Protein AF-A0A0K2RCJ5-F1 (afdb_monomer_lite)

Radius of gyration: 18.97 Å; chains: 1; bounding box: 45×41×57 Å

Secondary structure (DSSP, 8-state):
-GGGGS--HHHHHHHHHHHHHHHHHHHHHHHHHHHHHHHHHTTTHHHHHHTT--HHHHHHHHHHHHHHHHHHHHHHHHHHHHHHHHHHT--SS-HHHHHHHHHHTHHHHHHHHHHHHHHHHH-GGGHHHHHHHHHHHHHIIIIITTTTT--HHHHTTSGGGGS--EETTEE--HHHHHHHHHHHHHHHHHHHHTTTSPTT--

Structure (mmCIF, N/CA/C/O backbone):
data_AF-A0A0K2RCJ5-F1
#
_entry.id   AF-A0A0K2RCJ5-F1
#
loop_
_atom_site.group_PDB
_atom_site.id
_atom_site.type_symbol
_atom_site.label_atom_id
_atom_site.label_alt_id
_atom_site.label_comp_id
_atom_site.label_asym_id
_atom_site.label_entity_id
_atom_site.label_seq_id
_atom_site.pdbx_PDB_ins_code
_atom_site.Cartn_x
_atom_site.Cartn_y
_atom_site.Cartn_z
_atom_site.occupancy
_atom_site.B_iso_or_equiv
_atom_site.auth_seq_id
_atom_site.auth_comp_id
_atom_site.auth_asym_id
_atom_site.auth_atom_id
_atom_site.pdbx_PDB_model_num
ATOM 1 N N . MET A 1 1 ? 15.474 -17.678 -25.960 1.00 40.81 1 MET A N 1
ATOM 2 C CA . MET A 1 1 ? 14.179 -17.146 -26.448 1.00 40.81 1 MET A CA 1
ATOM 3 C C . MET A 1 1 ? 13.736 -15.851 -25.749 1.00 40.81 1 MET A C 1
ATOM 5 O O . MET A 1 1 ? 12.731 -15.301 -26.165 1.00 40.81 1 MET A O 1
ATOM 9 N N . ILE A 1 2 ? 14.483 -15.312 -24.768 1.00 43.91 2 ILE A N 1
ATOM 10 C CA . ILE A 1 2 ? 14.150 -14.041 -24.083 1.00 43.91 2 ILE A CA 1
ATOM 11 C C . ILE A 1 2 ? 14.566 -12.803 -24.912 1.00 43.91 2 ILE A C 1
ATOM 13 O O . ILE A 1 2 ? 13.900 -11.779 -24.859 1.00 43.91 2 ILE A O 1
ATOM 17 N N . GLU A 1 3 ? 15.572 -12.917 -25.789 1.00 40.09 3 GLU A N 1
ATOM 18 C CA . GLU A 1 3 ? 15.967 -11.837 -26.720 1.00 40.09 3 GLU A CA 1
ATOM 19 C C . GLU A 1 3 ? 14.929 -11.530 -27.818 1.00 40.09 3 GLU A C 1
ATOM 21 O O . GLU A 1 3 ? 15.036 -10.517 -28.502 1.00 40.09 3 GLU A O 1
ATOM 26 N N . ALA A 1 4 ? 13.898 -12.366 -27.995 1.00 43.06 4 ALA A N 1
ATOM 27 C CA . ALA A 1 4 ? 12.916 -12.201 -29.071 1.00 43.06 4 ALA A CA 1
ATOM 28 C C . ALA A 1 4 ? 11.870 -11.092 -28.815 1.00 43.06 4 ALA A C 1
ATOM 30 O O . ALA A 1 4 ? 11.063 -10.822 -29.700 1.00 43.06 4 ALA A O 1
ATOM 31 N N . GLN A 1 5 ? 11.868 -10.450 -27.638 1.00 48.53 5 GLN A N 1
ATOM 32 C CA . GLN A 1 5 ? 10.880 -9.420 -27.269 1.00 48.53 5 GLN A CA 1
ATOM 33 C C . GLN A 1 5 ? 11.420 -7.979 -27.228 1.00 48.53 5 GLN A C 1
ATOM 35 O O . GLN A 1 5 ? 10.687 -7.065 -26.862 1.00 48.53 5 GLN A O 1
ATOM 40 N N . GLY A 1 6 ? 12.673 -7.733 -27.627 1.00 53.12 6 GLY A N 1
ATOM 41 C CA . GLY A 1 6 ? 13.232 -6.371 -27.645 1.00 53.12 6 GLY A CA 1
ATOM 42 C C . GLY A 1 6 ? 13.428 -5.744 -26.255 1.00 53.12 6 GLY A C 1
ATOM 43 O O . GLY A 1 6 ? 13.631 -4.539 -26.160 1.00 53.12 6 GLY A O 1
ATOM 44 N N . THR A 1 7 ? 13.368 -6.547 -25.188 1.00 61.41 7 THR A N 1
ATOM 45 C CA . THR A 1 7 ? 13.640 -6.137 -23.804 1.00 61.41 7 THR A CA 1
ATOM 46 C C . THR A 1 7 ? 15.082 -6.497 -23.445 1.00 61.41 7 THR A C 1
ATOM 48 O O . THR A 1 7 ? 15.493 -7.649 -23.591 1.00 61.41 7 THR A O 1
ATOM 51 N N . SER A 1 8 ? 15.865 -5.517 -22.992 1.00 72.38 8 SER A N 1
ATOM 52 C CA . SER A 1 8 ? 17.252 -5.725 -22.554 1.00 72.38 8 SER A CA 1
ATOM 53 C C . SER A 1 8 ? 17.312 -6.594 -21.286 1.00 72.38 8 SER A C 1
ATOM 55 O O . SER A 1 8 ? 16.439 -6.502 -20.421 1.00 72.38 8 SER A O 1
ATOM 57 N N . MET A 1 9 ? 18.376 -7.393 -21.115 1.00 76.19 9 MET A N 1
ATOM 58 C CA . MET A 1 9 ? 18.641 -8.110 -19.853 1.00 76.19 9 MET A CA 1
ATOM 59 C C . MET A 1 9 ? 18.727 -7.137 -18.664 1.00 76.19 9 MET A C 1
ATOM 61 O O . MET A 1 9 ? 18.276 -7.458 -17.565 1.00 76.19 9 MET A O 1
ATOM 65 N N . THR A 1 10 ? 19.241 -5.925 -18.898 1.00 74.94 10 THR A N 1
ATOM 66 C CA . THR A 1 10 ? 19.273 -4.850 -17.900 1.00 74.94 10 THR A CA 1
ATOM 67 C C . THR A 1 10 ? 17.862 -4.451 -17.472 1.00 74.94 10 THR A C 1
ATOM 69 O O . THR A 1 10 ? 17.605 -4.349 -16.278 1.00 74.94 10 THR A O 1
ATOM 72 N N . GLN A 1 11 ? 16.923 -4.292 -18.411 1.00 71.94 11 GLN A N 1
ATOM 73 C CA . GLN A 1 11 ? 15.536 -3.920 -18.098 1.00 71.94 11 GLN A CA 1
ATOM 74 C C . GLN A 1 11 ? 14.833 -4.996 -17.264 1.00 71.94 11 GLN A C 1
ATOM 76 O O . GLN A 1 11 ? 14.149 -4.671 -16.297 1.00 71.94 11 GLN A O 1
ATOM 81 N N . LEU A 1 12 ? 15.048 -6.278 -17.581 1.00 77.38 12 LEU A N 1
ATOM 82 C CA . LEU A 1 12 ? 14.502 -7.386 -16.789 1.00 77.38 12 LEU A CA 1
ATOM 83 C C . LEU A 1 12 ? 15.074 -7.411 -15.366 1.00 77.38 12 LEU A C 1
ATOM 85 O O . LEU A 1 12 ? 14.330 -7.603 -14.405 1.00 77.38 12 LEU A O 1
ATOM 89 N N . LEU A 1 13 ? 16.383 -7.183 -15.220 1.00 81.25 13 LEU A N 1
ATOM 90 C CA . LEU A 1 13 ? 17.030 -7.098 -13.911 1.00 81.25 13 LEU A CA 1
ATOM 91 C C . LEU A 1 13 ? 16.499 -5.910 -13.100 1.00 81.25 13 LEU A C 1
ATOM 93 O O . LEU A 1 13 ? 16.197 -6.064 -11.918 1.00 81.25 13 LEU A O 1
ATOM 97 N N . VAL A 1 14 ? 16.364 -4.739 -13.727 1.00 80.81 14 VAL A N 1
ATOM 98 C CA . VAL A 1 14 ? 15.805 -3.538 -13.094 1.00 80.81 14 VAL A CA 1
ATOM 99 C C . VAL A 1 14 ? 14.372 -3.806 -12.638 1.00 80.81 14 VAL A C 1
ATOM 101 O O . VAL A 1 14 ? 14.075 -3.601 -11.466 1.00 80.81 14 VAL A O 1
ATOM 104 N N . ALA A 1 15 ? 13.508 -4.346 -13.499 1.00 80.38 15 ALA A N 1
ATOM 105 C CA . ALA A 1 15 ? 12.131 -4.674 -13.134 1.00 80.38 15 ALA A CA 1
ATOM 106 C C . ALA A 1 15 ? 12.057 -5.625 -11.922 1.00 80.38 15 ALA A C 1
ATOM 108 O O . ALA A 1 15 ? 11.328 -5.349 -10.969 1.00 80.38 15 ALA A O 1
ATOM 109 N N . ALA A 1 16 ? 12.876 -6.683 -11.901 1.00 84.06 16 ALA A N 1
ATOM 110 C CA . ALA A 1 16 ? 12.931 -7.626 -10.783 1.00 84.06 16 ALA A CA 1
ATOM 111 C C . ALA A 1 16 ? 13.412 -6.973 -9.471 1.00 84.06 16 ALA A C 1
ATOM 113 O O . ALA A 1 16 ? 12.859 -7.227 -8.400 1.00 84.06 16 ALA A O 1
ATOM 114 N N . LEU A 1 17 ? 14.422 -6.098 -9.531 1.00 88.19 17 LEU A N 1
ATOM 115 C CA . LEU A 1 17 ? 14.895 -5.358 -8.355 1.00 88.19 17 LEU A CA 1
ATOM 116 C C . LEU A 1 17 ? 13.822 -4.407 -7.809 1.00 88.19 17 LEU A C 1
ATOM 118 O O . LEU A 1 17 ? 13.686 -4.261 -6.592 1.00 88.19 17 LEU A O 1
ATOM 122 N N . PHE A 1 18 ? 13.041 -3.786 -8.692 1.00 89.75 18 PHE A N 1
ATOM 123 C CA . PHE A 1 18 ? 11.934 -2.915 -8.306 1.00 89.75 18 PHE A CA 1
ATOM 124 C C . PHE A 1 18 ? 10.753 -3.680 -7.717 1.00 89.75 18 PHE A C 1
ATOM 126 O O . PHE A 1 18 ? 10.113 -3.170 -6.803 1.00 89.75 18 PHE A O 1
ATOM 133 N N . GLU A 1 19 ? 10.490 -4.904 -8.169 1.00 87.50 19 GLU A N 1
ATOM 134 C CA . GLU A 1 19 ? 9.495 -5.781 -7.546 1.00 87.50 19 GLU A CA 1
ATOM 135 C C . GLU A 1 19 ? 9.877 -6.101 -6.092 1.00 87.50 19 GLU A C 1
ATOM 137 O O . GLU A 1 19 ? 9.073 -5.923 -5.173 1.00 87.50 19 GLU A O 1
ATOM 142 N N . VAL A 1 20 ? 11.144 -6.463 -5.848 1.00 90.56 20 VAL A N 1
ATOM 143 C CA . VAL A 1 20 ? 11.662 -6.676 -4.485 1.00 90.56 20 VAL A CA 1
ATOM 144 C C . VAL A 1 20 ? 11.564 -5.395 -3.651 1.00 90.56 20 VAL A C 1
ATOM 146 O O . VAL A 1 20 ? 11.130 -5.440 -2.498 1.00 90.56 20 VAL A O 1
ATOM 149 N N . ALA A 1 21 ? 11.919 -4.241 -4.220 1.00 92.88 21 ALA A N 1
ATOM 150 C CA . ALA A 1 21 ? 11.778 -2.956 -3.540 1.00 92.88 21 ALA A CA 1
ATOM 151 C C . ALA A 1 21 ? 10.314 -2.617 -3.215 1.00 92.88 21 ALA A C 1
ATOM 153 O O . ALA A 1 21 ? 10.036 -2.132 -2.119 1.00 92.88 21 ALA A O 1
ATOM 154 N N . GLY A 1 22 ? 9.374 -2.938 -4.109 1.00 91.81 22 GLY A N 1
ATOM 155 C CA . GLY A 1 22 ? 7.936 -2.786 -3.890 1.00 91.81 22 GLY A CA 1
ATOM 156 C C . GLY A 1 22 ? 7.437 -3.618 -2.709 1.00 91.81 22 GLY A C 1
ATOM 157 O O . GLY A 1 22 ? 6.666 -3.129 -1.882 1.00 91.81 22 GLY A O 1
ATOM 158 N N . ILE A 1 23 ? 7.944 -4.845 -2.554 1.00 92.62 23 ILE A N 1
ATOM 159 C CA . ILE A 1 23 ? 7.652 -5.692 -1.388 1.00 92.62 23 ILE A CA 1
ATOM 160 C C . ILE A 1 23 ? 8.221 -5.076 -0.108 1.00 92.62 23 ILE A C 1
ATOM 162 O O . ILE A 1 23 ? 7.532 -5.031 0.910 1.00 92.62 23 ILE A O 1
ATOM 166 N N . LEU A 1 24 ? 9.451 -4.562 -0.138 1.00 94.81 24 LEU A N 1
ATOM 167 C CA . LEU A 1 24 ? 10.037 -3.882 1.021 1.00 94.81 24 LEU A CA 1
ATOM 168 C C . LEU A 1 24 ? 9.252 -2.616 1.392 1.00 94.81 24 LEU A C 1
ATOM 170 O O . LEU A 1 24 ? 9.002 -2.375 2.574 1.00 94.81 24 LEU A O 1
ATOM 174 N N . ALA A 1 25 ? 8.788 -1.851 0.403 1.00 95.62 25 ALA A N 1
ATOM 175 C CA . ALA A 1 25 ? 7.910 -0.708 0.616 1.00 95.62 25 ALA A CA 1
ATOM 176 C C . ALA A 1 25 ? 6.585 -1.143 1.268 1.00 95.62 25 ALA A C 1
ATOM 178 O O . ALA A 1 25 ? 6.164 -0.553 2.265 1.00 95.62 25 ALA A O 1
ATOM 179 N N . ALA A 1 26 ? 5.970 -2.224 0.778 1.00 94.56 26 ALA A N 1
ATOM 180 C CA . ALA A 1 26 ? 4.774 -2.823 1.372 1.00 94.56 26 ALA A CA 1
ATOM 181 C C . ALA A 1 26 ? 5.001 -3.235 2.838 1.00 94.56 26 ALA A C 1
ATOM 183 O O . ALA A 1 26 ? 4.158 -2.960 3.694 1.00 94.56 26 ALA A O 1
ATOM 184 N N . VAL A 1 27 ? 6.159 -3.830 3.153 1.00 96.06 27 VAL A N 1
ATOM 185 C CA . VAL A 1 27 ? 6.557 -4.154 4.533 1.00 96.06 27 VAL A CA 1
ATOM 186 C C . VAL A 1 27 ? 6.647 -2.884 5.376 1.00 96.06 27 VAL A C 1
ATOM 188 O O . VAL A 1 27 ? 6.104 -2.865 6.475 1.00 96.06 27 VAL A O 1
ATOM 191 N N . CYS A 1 28 ? 7.278 -1.812 4.891 1.00 95.31 28 CYS A N 1
ATOM 192 C CA . CYS A 1 28 ? 7.355 -0.543 5.622 1.00 95.31 28 CYS A CA 1
ATOM 193 C C . CYS A 1 28 ? 5.967 0.045 5.924 1.00 95.31 28 CYS A C 1
ATOM 195 O O . CYS A 1 28 ? 5.731 0.509 7.043 1.00 95.31 28 CYS A O 1
ATOM 197 N N . GLY A 1 29 ? 5.039 -0.022 4.964 1.00 94.75 29 GLY A N 1
ATOM 198 C CA . GLY A 1 29 ? 3.643 0.363 5.167 1.00 94.75 29 GLY A CA 1
ATOM 199 C C . GLY A 1 29 ? 2.951 -0.498 6.230 1.00 94.75 29 GLY A C 1
ATOM 200 O O . GLY A 1 29 ? 2.388 0.028 7.192 1.00 94.75 29 GLY A O 1
ATOM 201 N N . LEU A 1 30 ? 3.067 -1.824 6.121 1.00 96.31 30 LEU A N 1
ATOM 202 C CA . LEU A 1 30 ? 2.541 -2.777 7.102 1.00 96.31 30 LEU A CA 1
ATOM 203 C C . LEU A 1 30 ? 3.098 -2.505 8.510 1.00 96.31 30 LEU A C 1
ATOM 205 O O . LEU A 1 30 ? 2.336 -2.452 9.476 1.00 96.31 30 LEU A O 1
ATOM 209 N N . GLN A 1 31 ? 4.409 -2.286 8.639 1.00 96.38 31 GLN A N 1
ATOM 210 C CA . GLN A 1 31 ? 5.077 -2.030 9.919 1.00 96.38 31 GLN A CA 1
ATOM 211 C C . GLN A 1 31 ? 4.542 -0.779 10.619 1.00 96.38 31 GLN A C 1
ATOM 213 O O . GLN A 1 31 ? 4.402 -0.792 11.842 1.00 96.38 31 GLN A O 1
ATOM 218 N N . ALA A 1 32 ? 4.171 0.270 9.878 1.00 94.94 32 ALA A N 1
ATOM 219 C CA . ALA A 1 32 ? 3.547 1.453 10.470 1.00 94.94 32 ALA A CA 1
ATOM 220 C C . ALA A 1 32 ? 2.226 1.106 11.184 1.00 94.94 32 ALA A C 1
ATOM 222 O O . ALA A 1 32 ? 1.967 1.583 12.290 1.00 94.94 32 ALA A O 1
ATOM 223 N N . VAL A 1 33 ? 1.420 0.210 10.607 1.00 94.62 33 VAL A N 1
ATOM 224 C CA . VAL A 1 33 ? 0.164 -0.256 11.220 1.00 94.62 33 VAL A CA 1
ATOM 225 C C . VAL A 1 33 ? 0.413 -1.241 12.362 1.00 94.62 33 VAL A C 1
ATOM 227 O O . VAL A 1 33 ? -0.280 -1.214 13.379 1.00 94.62 33 VAL A O 1
ATOM 230 N N . LEU A 1 34 ? 1.420 -2.106 12.249 1.00 93.69 34 LEU A N 1
ATOM 231 C CA . LEU A 1 34 ? 1.783 -2.986 13.361 1.00 93.69 34 LEU A CA 1
ATOM 232 C C . LEU A 1 34 ? 2.276 -2.178 14.563 1.00 93.69 34 LEU A C 1
ATOM 234 O O . LEU A 1 34 ? 1.929 -2.503 15.698 1.00 93.69 34 LEU A O 1
ATOM 238 N N . ARG A 1 35 ? 3.013 -1.089 14.318 1.00 92.06 35 ARG A N 1
ATOM 239 C CA . ARG A 1 35 ? 3.441 -0.166 15.367 1.00 92.06 35 ARG A CA 1
ATOM 240 C C . ARG A 1 35 ? 2.253 0.516 16.036 1.00 92.06 35 ARG A C 1
ATOM 242 O O . ARG A 1 35 ? 2.209 0.551 17.260 1.00 92.06 35 ARG A O 1
ATOM 249 N N . LEU A 1 36 ? 1.265 0.966 15.260 1.00 89.56 36 LEU A N 1
ATOM 250 C CA . LEU A 1 36 ? -0.005 1.481 15.787 1.00 89.56 36 LEU A CA 1
ATOM 251 C C . LEU A 1 36 ? -0.655 0.480 16.761 1.00 89.56 36 LEU A C 1
ATOM 253 O O . LEU A 1 36 ? -1.060 0.850 17.861 1.00 89.56 36 LEU A O 1
ATOM 257 N N . ARG A 1 37 ? -0.699 -0.807 16.393 1.00 88.38 37 ARG A N 1
ATOM 258 C CA . ARG A 1 37 ? -1.239 -1.868 17.257 1.00 88.38 37 ARG A CA 1
ATOM 259 C C . ARG A 1 37 ? -0.404 -2.105 18.515 1.00 88.38 37 ARG A C 1
ATOM 261 O O . ARG A 1 37 ? -0.972 -2.385 19.566 1.00 88.38 37 ARG A O 1
ATOM 268 N N . GLN A 1 38 ? 0.918 -2.016 18.423 1.00 88.25 38 GLN A N 1
ATOM 269 C CA . GLN A 1 38 ? 1.801 -2.162 19.582 1.00 88.25 38 GLN A CA 1
ATOM 270 C C . GLN A 1 38 ? 1.599 -1.033 20.596 1.00 88.25 38 GLN A C 1
ATOM 272 O O . GLN A 1 38 ? 1.534 -1.313 21.787 1.00 88.25 38 GLN A O 1
ATOM 277 N N . GLU A 1 39 ? 1.434 0.209 20.134 1.00 86.12 39 GLU A N 1
ATOM 278 C CA . GLU A 1 39 ? 1.137 1.355 21.006 1.00 86.12 39 GLU A CA 1
ATOM 279 C C . GLU A 1 39 ? -0.238 1.225 21.689 1.00 86.12 39 GLU A C 1
ATOM 281 O O . GLU A 1 39 ? -0.397 1.618 22.842 1.00 86.12 39 GLU A O 1
ATOM 286 N N . GLU A 1 40 ? -1.230 0.627 21.014 1.00 83.38 40 GLU A N 1
ATOM 287 C CA . GLU A 1 40 ? -2.531 0.320 21.629 1.00 83.38 40 GLU A CA 1
ATOM 288 C C . GLU A 1 40 ? -2.403 -0.737 22.738 1.00 83.38 40 GLU A C 1
ATOM 290 O O . GLU A 1 40 ? -2.977 -0.583 23.810 1.00 83.38 40 GLU A O 1
ATOM 295 N N . VAL A 1 41 ? -1.634 -1.804 22.499 1.00 83.75 41 VAL A N 1
ATOM 296 C CA . VAL A 1 41 ? -1.444 -2.901 23.466 1.00 83.75 41 VAL A CA 1
ATOM 297 C C . VAL A 1 41 ? -0.565 -2.482 24.649 1.00 83.75 41 VAL A C 1
ATOM 299 O O . VAL A 1 41 ? -0.766 -2.967 25.758 1.00 83.75 41 VAL A O 1
ATOM 302 N N . ALA A 1 42 ? 0.397 -1.584 24.434 1.00 81.38 42 ALA A N 1
ATOM 303 C CA . ALA A 1 42 ? 1.291 -1.086 25.477 1.00 81.38 42 ALA A CA 1
ATOM 304 C C . ALA A 1 42 ? 0.624 -0.081 26.438 1.00 81.38 42 ALA A C 1
ATOM 306 O O . ALA A 1 42 ? 1.248 0.322 27.417 1.00 81.38 42 ALA A O 1
ATOM 307 N N . GLY A 1 43 ? -0.615 0.345 26.168 1.00 69.19 43 GLY A N 1
ATOM 308 C CA . GLY A 1 43 ? -1.319 1.350 26.970 1.00 69.19 43 GLY A CA 1
ATOM 309 C C . GLY A 1 43 ? -0.824 2.788 26.757 1.00 69.19 43 GLY A C 1
ATOM 310 O O . GLY A 1 43 ? -1.413 3.721 27.295 1.00 69.19 43 GLY A O 1
ATOM 311 N N . THR A 1 44 ? 0.197 3.019 25.921 1.00 64.94 44 THR A N 1
ATOM 312 C CA . THR A 1 44 ? 0.694 4.366 25.570 1.00 64.94 44 THR A CA 1
ATOM 313 C C . THR A 1 44 ? -0.318 5.201 24.783 1.00 64.94 44 THR A C 1
ATOM 315 O O . THR A 1 44 ? -0.161 6.418 24.667 1.00 64.94 44 THR A O 1
ATOM 318 N N . ALA A 1 45 ? -1.375 4.578 24.260 1.00 59.84 45 ALA A N 1
ATOM 319 C CA . ALA A 1 45 ? -2.483 5.276 23.619 1.00 59.84 45 ALA A CA 1
ATOM 320 C C . ALA A 1 45 ? -3.379 6.046 24.613 1.00 59.84 45 ALA A C 1
ATOM 322 O O . ALA A 1 45 ? -3.981 7.047 24.224 1.00 59.84 45 ALA A O 1
ATOM 323 N N . GLU A 1 46 ? -3.462 5.628 25.883 1.00 61.03 46 GLU A N 1
ATOM 324 C CA . GLU A 1 46 ? -4.347 6.256 26.878 1.00 61.03 46 GLU A CA 1
ATOM 325 C C . GLU A 1 46 ? -3.935 7.699 27.234 1.00 61.03 46 GLU A C 1
ATOM 327 O O . GLU A 1 46 ? -4.801 8.576 27.180 1.00 61.03 46 GLU A O 1
ATOM 332 N N . PRO A 1 47 ? -2.645 8.019 27.477 1.00 57.69 47 PRO A N 1
ATOM 333 C CA . PRO A 1 47 ? -2.206 9.400 27.676 1.00 57.69 47 PRO A CA 1
ATOM 334 C C . PRO A 1 47 ? -2.433 10.288 26.442 1.00 57.69 47 PRO A C 1
ATOM 336 O O . PRO A 1 47 ? -2.914 11.411 26.566 1.00 57.69 47 PRO A O 1
ATOM 339 N N . VAL A 1 48 ? -2.149 9.779 25.238 1.00 57.12 48 VAL A N 1
ATOM 340 C CA . VAL A 1 48 ? -2.168 10.571 23.990 1.00 57.12 48 VAL A CA 1
ATOM 341 C C . VAL A 1 48 ? -3.587 10.885 23.506 1.00 57.12 48 VAL A C 1
ATOM 343 O O . VAL A 1 48 ? -3.800 11.926 22.891 1.00 57.12 48 VAL A O 1
ATOM 346 N N . VAL A 1 49 ? -4.558 10.006 23.778 1.00 56.41 49 VAL A N 1
ATOM 347 C CA . VAL A 1 49 ? -5.984 10.242 23.480 1.00 56.41 49 VAL A CA 1
ATOM 348 C C . VAL A 1 49 ? -6.676 11.021 24.609 1.00 56.41 49 VAL A C 1
ATOM 350 O O . VAL A 1 49 ? -7.727 11.622 24.378 1.00 56.41 49 VAL A O 1
ATOM 353 N N . SER A 1 50 ? -6.097 11.029 25.819 1.00 55.44 50 SER A N 1
ATOM 354 C CA . SER A 1 50 ? -6.528 11.909 26.915 1.00 55.44 50 SER A CA 1
ATOM 355 C C . SER A 1 50 ? -6.105 13.367 26.698 1.00 55.44 50 SER A C 1
ATOM 357 O O . SER A 1 50 ? -6.839 14.286 27.063 1.00 55.44 50 SER A O 1
ATOM 359 N N . GLU A 1 51 ? -4.974 13.592 26.022 1.00 52.84 51 GLU A N 1
ATOM 360 C CA . GLU A 1 51 ? -4.663 14.870 25.391 1.00 52.84 51 GLU A CA 1
ATOM 361 C C . GLU A 1 51 ? -5.437 15.019 24.070 1.00 52.84 51 GLU A C 1
ATOM 363 O O . GLU A 1 51 ? -5.793 14.052 23.411 1.00 52.84 51 GLU A O 1
ATOM 368 N N . SER A 1 52 ? -5.727 16.261 23.682 1.00 55.66 52 SER A N 1
ATOM 369 C CA . SER A 1 52 ? -6.629 16.711 22.597 1.00 55.66 52 SER A CA 1
ATOM 370 C C . SER A 1 52 ? -6.479 16.113 21.173 1.00 55.66 52 SER A C 1
ATOM 372 O O . SER A 1 52 ? -7.122 16.587 20.229 1.00 55.66 52 SER A O 1
ATOM 374 N N . VAL A 1 53 ? -5.656 15.086 20.957 1.00 62.72 53 VAL A N 1
ATOM 375 C CA . VAL A 1 53 ? -5.454 14.441 19.659 1.00 62.72 53 VAL A CA 1
ATOM 376 C C . VAL A 1 53 ? -6.574 13.428 19.404 1.00 62.72 53 VAL A C 1
ATOM 378 O O . VAL A 1 53 ? -6.557 12.293 19.871 1.00 62.72 53 VAL A O 1
ATOM 381 N N . GLY A 1 54 ? -7.579 13.825 18.620 1.00 73.56 54 GLY A N 1
ATOM 382 C CA . GLY A 1 54 ? -8.680 12.930 18.256 1.00 73.56 54 GLY A CA 1
ATOM 383 C C . GLY A 1 54 ? -8.201 11.622 17.600 1.00 73.56 54 GLY A C 1
ATOM 384 O O . GLY A 1 54 ? -7.263 11.620 16.802 1.00 73.56 54 GLY A O 1
ATOM 385 N N . ARG A 1 55 ? -8.903 10.511 17.871 1.00 77.88 55 ARG A N 1
ATOM 386 C CA . ARG A 1 55 ? -8.591 9.135 17.403 1.00 77.88 55 ARG A CA 1
ATOM 387 C C . ARG A 1 55 ? -8.272 9.033 15.906 1.00 77.88 55 ARG A C 1
ATOM 389 O O . ARG A 1 55 ? -7.418 8.256 15.490 1.00 77.88 55 ARG A O 1
ATOM 396 N N . MET A 1 56 ? -8.936 9.854 15.091 1.00 82.50 56 MET A N 1
ATOM 397 C CA . MET A 1 56 ? -8.721 9.893 13.644 1.00 82.50 56 MET A CA 1
ATOM 398 C C . MET A 1 56 ? -7.374 10.509 13.253 1.00 82.50 56 MET A C 1
ATOM 400 O O . MET A 1 56 ? -6.756 10.061 12.294 1.00 82.50 56 MET A O 1
ATOM 404 N N . ARG A 1 57 ? -6.899 11.512 14.002 1.00 85.38 57 ARG A N 1
ATOM 405 C CA . ARG A 1 57 ? -5.577 12.112 13.792 1.00 85.38 57 ARG A CA 1
ATOM 406 C C . ARG A 1 57 ? -4.472 11.163 14.244 1.00 85.38 57 ARG A C 1
ATOM 408 O O . ARG A 1 57 ? -3.449 11.099 13.582 1.00 85.38 57 ARG A O 1
ATOM 415 N N . TRP A 1 58 ? -4.704 10.379 15.296 1.00 86.88 58 TRP A N 1
ATOM 416 C CA . TRP A 1 58 ? -3.770 9.340 15.729 1.00 86.88 58 TRP A CA 1
ATOM 417 C C . TRP A 1 58 ? -3.583 8.247 14.664 1.00 86.88 58 TRP A C 1
ATOM 419 O O . TRP A 1 58 ? -2.472 8.078 14.165 1.00 86.88 58 TRP A O 1
ATOM 429 N N . LEU A 1 59 ? -4.663 7.586 14.220 1.00 89.50 59 LEU A N 1
ATOM 430 C CA . LEU A 1 59 ? -4.581 6.582 13.144 1.00 89.50 59 LEU A CA 1
ATOM 431 C C . LEU A 1 59 ? -4.056 7.193 11.834 1.00 89.50 59 LEU A C 1
ATOM 433 O O . LEU A 1 59 ? -3.214 6.599 11.162 1.00 89.50 59 LEU A O 1
ATOM 437 N N . GLY A 1 60 ? -4.505 8.406 11.500 1.00 90.06 60 GLY A N 1
ATOM 438 C CA . GLY A 1 60 ? -4.059 9.144 10.321 1.00 90.06 60 GLY A CA 1
ATOM 439 C C . GLY A 1 60 ? -2.558 9.436 10.310 1.00 90.06 60 GLY A C 1
ATOM 440 O O . GLY A 1 60 ? -1.952 9.348 9.249 1.00 90.06 60 GLY A O 1
ATOM 441 N N . SER A 1 61 ? -1.934 9.714 11.460 1.00 92.00 61 SER A N 1
ATOM 442 C CA . SER A 1 61 ? -0.481 9.921 11.548 1.00 92.00 61 SER A CA 1
ATOM 443 C C . SER A 1 61 ? 0.307 8.660 11.194 1.00 92.00 61 SER A C 1
ATOM 445 O O . SER A 1 61 ? 1.282 8.750 10.454 1.00 92.00 61 SER A O 1
ATOM 447 N N . PHE A 1 62 ? -0.118 7.483 11.667 1.00 93.00 62 PHE A N 1
ATOM 448 C CA . PHE A 1 62 ? 0.552 6.217 11.341 1.00 93.00 62 PHE A CA 1
ATOM 449 C C . PHE A 1 62 ? 0.343 5.811 9.884 1.00 93.00 62 PHE A C 1
ATOM 451 O O . PHE A 1 62 ? 1.297 5.416 9.220 1.00 93.00 62 PHE A O 1
ATOM 458 N N . VAL A 1 63 ? -0.879 5.957 9.364 1.00 94.25 63 VAL A N 1
ATOM 459 C CA . VAL A 1 63 ? -1.154 5.695 7.944 1.00 94.25 63 VAL A CA 1
ATOM 460 C C . VAL A 1 63 ? -0.391 6.680 7.056 1.00 94.25 63 VAL A C 1
ATOM 462 O O . VAL A 1 63 ? 0.217 6.269 6.074 1.00 94.25 63 VAL A O 1
ATOM 465 N N . GLY A 1 64 ? -0.354 7.963 7.419 1.00 95.25 64 GLY A N 1
ATOM 466 C CA . GLY A 1 64 ? 0.421 8.979 6.709 1.00 95.25 64 GLY A CA 1
ATOM 467 C C . GLY A 1 64 ? 1.918 8.675 6.720 1.00 95.25 64 GLY A C 1
ATOM 468 O O . GLY A 1 64 ? 2.552 8.706 5.669 1.00 95.25 64 GLY A O 1
ATOM 469 N N . LEU A 1 65 ? 2.473 8.303 7.877 1.00 95.44 65 LEU A N 1
ATOM 470 C CA . LEU A 1 65 ? 3.871 7.885 7.996 1.00 95.44 65 LEU A CA 1
ATOM 471 C C . LEU A 1 65 ? 4.167 6.634 7.155 1.00 95.44 65 LEU A C 1
ATOM 473 O O . LEU A 1 65 ? 5.205 6.576 6.503 1.00 95.44 65 LEU A O 1
ATOM 477 N N . GLY A 1 66 ? 3.251 5.662 7.134 1.00 95.69 66 GLY A N 1
ATOM 478 C CA . GLY A 1 66 ? 3.347 4.469 6.292 1.00 95.69 66 GLY A CA 1
ATOM 479 C C . GLY A 1 66 ? 3.302 4.788 4.795 1.00 95.69 66 GLY A C 1
ATOM 480 O O . GLY A 1 66 ? 4.069 4.230 4.021 1.00 95.69 66 GLY A O 1
ATOM 481 N N . ALA A 1 67 ? 2.455 5.725 4.369 1.00 96.38 67 ALA A N 1
ATOM 482 C CA . ALA A 1 67 ? 2.406 6.156 2.973 1.00 96.38 67 ALA A CA 1
ATOM 483 C C . ALA A 1 67 ? 3.692 6.895 2.569 1.00 96.38 67 ALA A C 1
ATOM 485 O O . ALA A 1 67 ? 4.244 6.648 1.498 1.00 96.38 67 ALA A O 1
ATOM 486 N N . VAL A 1 68 ? 4.209 7.762 3.446 1.00 97.44 68 VAL A N 1
ATOM 487 C CA . VAL A 1 68 ? 5.488 8.452 3.232 1.00 97.44 68 VAL A CA 1
ATOM 488 C C . VAL A 1 68 ? 6.640 7.451 3.164 1.00 97.44 68 VAL A C 1
ATOM 490 O O . VAL A 1 68 ? 7.484 7.574 2.282 1.00 97.44 68 VAL A O 1
ATOM 493 N N . SER A 1 69 ? 6.678 6.443 4.040 1.00 95.75 69 SER A N 1
ATOM 494 C CA . SER A 1 69 ? 7.740 5.433 4.015 1.00 95.75 69 SER A CA 1
ATOM 495 C C . SER A 1 69 ? 7.722 4.616 2.721 1.00 95.75 69 SER A C 1
ATOM 497 O O . SER A 1 69 ? 8.780 4.424 2.130 1.00 95.75 69 SER A O 1
ATOM 499 N N . VAL A 1 70 ? 6.541 4.230 2.222 1.00 96.31 70 VAL A N 1
ATOM 500 C CA . VAL A 1 70 ? 6.374 3.570 0.914 1.00 96.31 70 VAL A CA 1
ATOM 501 C C . VAL A 1 70 ? 6.967 4.418 -0.216 1.00 96.31 70 VAL A C 1
ATOM 503 O O . VAL A 1 70 ? 7.773 3.923 -1.005 1.00 96.31 70 VAL A O 1
ATOM 506 N N . VAL A 1 71 ? 6.617 5.708 -0.273 1.00 96.44 71 VAL A N 1
ATOM 507 C CA . VAL A 1 71 ? 7.118 6.630 -1.307 1.00 96.44 71 VAL A CA 1
ATOM 508 C C . VAL A 1 71 ? 8.628 6.834 -1.193 1.00 96.44 71 VAL A C 1
ATOM 510 O O . VAL A 1 71 ? 9.317 6.845 -2.210 1.00 96.44 71 VAL A O 1
ATOM 513 N N . LEU A 1 72 ? 9.161 6.968 0.024 1.00 96.38 72 LEU A N 1
ATOM 514 C CA . LEU A 1 72 ? 10.598 7.135 0.243 1.00 96.38 72 LEU A CA 1
ATOM 515 C C . LEU A 1 72 ? 11.390 5.898 -0.177 1.00 96.38 72 LEU A C 1
ATOM 517 O O . LEU A 1 72 ? 12.418 6.050 -0.830 1.00 96.38 72 LEU A O 1
ATOM 521 N N . VAL A 1 73 ? 10.917 4.691 0.151 1.00 96.56 73 VAL A N 1
ATOM 522 C CA . VAL A 1 73 ? 11.577 3.445 -0.268 1.00 96.56 73 VAL A CA 1
ATOM 523 C C . VAL A 1 73 ? 11.651 3.383 -1.791 1.00 96.56 73 VAL A C 1
ATOM 525 O O . VAL A 1 73 ? 12.749 3.266 -2.330 1.00 96.56 73 VAL A O 1
ATOM 528 N N . MET A 1 74 ? 10.527 3.567 -2.492 1.00 95.31 74 MET A N 1
ATOM 529 C CA . MET A 1 74 ? 10.524 3.528 -3.959 1.00 95.31 74 MET A CA 1
ATOM 530 C C . MET A 1 74 ? 11.332 4.669 -4.583 1.00 95.31 74 MET A C 1
ATOM 532 O O . MET A 1 74 ? 12.040 4.456 -5.566 1.00 95.31 74 MET A O 1
ATOM 536 N N . GLY A 1 75 ? 11.280 5.866 -3.997 1.00 93.88 75 GLY A N 1
ATOM 537 C CA . GLY A 1 75 ? 12.056 7.018 -4.447 1.00 93.88 75 GLY A CA 1
ATOM 538 C C . GLY A 1 75 ? 13.563 6.802 -4.312 1.00 93.88 75 GLY A C 1
ATOM 539 O O . GLY A 1 75 ? 14.310 7.102 -5.241 1.00 93.88 75 GLY A O 1
ATOM 540 N N . PHE A 1 76 ? 14.026 6.232 -3.194 1.00 95.19 76 PHE A N 1
ATOM 541 C CA . PHE A 1 76 ? 15.440 5.902 -3.007 1.00 95.19 76 PHE A CA 1
ATOM 542 C C . PHE A 1 76 ? 15.890 4.738 -3.888 1.00 95.19 76 PHE A C 1
ATOM 544 O O . PHE A 1 76 ? 17.004 4.783 -4.409 1.00 95.19 76 PHE A O 1
ATOM 551 N N . THR A 1 77 ? 15.038 3.736 -4.117 1.00 93.69 77 THR A N 1
ATOM 552 C CA . THR A 1 77 ? 15.317 2.674 -5.093 1.00 93.69 77 THR A CA 1
ATOM 553 C C . THR A 1 77 ? 15.486 3.253 -6.497 1.00 93.69 77 THR A C 1
ATOM 555 O O . THR A 1 77 ? 16.476 2.947 -7.161 1.00 93.69 77 THR A O 1
ATOM 558 N N . ALA A 1 78 ? 14.583 4.139 -6.927 1.00 91.81 78 ALA A N 1
ATOM 559 C CA . ALA A 1 78 ? 14.670 4.803 -8.226 1.00 91.81 78 ALA A CA 1
ATOM 560 C C . ALA A 1 78 ? 15.919 5.674 -8.361 1.00 91.81 78 ALA A C 1
ATOM 562 O O . ALA A 1 78 ? 16.617 5.605 -9.372 1.00 91.81 78 ALA A O 1
ATOM 563 N N . LEU A 1 79 ? 16.245 6.437 -7.317 1.00 92.25 79 LEU A N 1
ATOM 564 C CA . LEU A 1 79 ? 17.452 7.251 -7.276 1.00 92.25 79 LEU A CA 1
ATOM 565 C C . LEU A 1 79 ? 18.718 6.387 -7.368 1.00 92.25 79 LEU A C 1
ATOM 567 O O . LEU A 1 79 ? 19.621 6.708 -8.136 1.00 92.25 79 LEU A O 1
ATOM 571 N N . GLY A 1 80 ? 18.778 5.282 -6.620 1.00 90.38 80 GLY A N 1
ATOM 572 C CA . GLY A 1 80 ? 19.906 4.350 -6.645 1.00 90.38 80 GLY A CA 1
ATOM 573 C C . GLY A 1 80 ? 20.087 3.689 -8.011 1.00 90.38 80 GLY A C 1
ATOM 574 O O . GLY A 1 80 ? 21.201 3.652 -8.535 1.00 90.38 80 GLY A O 1
ATOM 575 N N . ALA A 1 81 ? 18.990 3.237 -8.623 1.00 87.94 81 ALA A N 1
ATOM 576 C CA . ALA A 1 81 ? 19.001 2.674 -9.969 1.00 87.94 81 ALA A CA 1
ATOM 577 C C . ALA A 1 81 ? 19.457 3.705 -11.013 1.00 87.94 81 ALA A C 1
ATOM 579 O O . ALA A 1 81 ? 20.318 3.407 -11.838 1.00 87.94 81 ALA A O 1
ATOM 580 N N . TRP A 1 82 ? 18.952 4.939 -10.938 1.00 87.44 82 TRP A N 1
ATOM 581 C CA . TRP A 1 82 ? 19.356 6.022 -11.832 1.00 87.44 82 TRP A CA 1
ATOM 582 C C . TRP A 1 82 ? 20.849 6.351 -11.720 1.00 87.44 82 TRP A C 1
ATOM 584 O O . TRP A 1 82 ? 21.540 6.410 -12.737 1.00 87.44 82 TRP A O 1
ATOM 594 N N . VAL A 1 83 ? 21.369 6.507 -10.497 1.00 89.00 83 VAL A N 1
ATOM 595 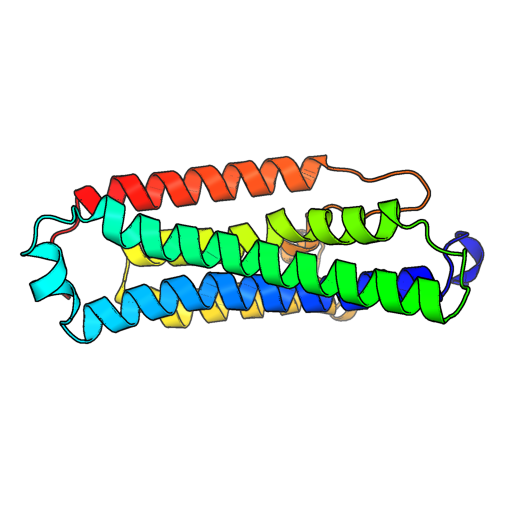C CA . VAL A 1 83 ? 22.799 6.768 -10.263 1.00 89.00 83 VAL A CA 1
ATOM 596 C C . VAL A 1 83 ? 23.654 5.621 -10.805 1.00 89.00 83 VAL A C 1
ATOM 598 O O . VAL A 1 83 ? 24.680 5.875 -11.434 1.00 89.00 83 VAL A O 1
ATOM 601 N N . SER A 1 84 ? 23.216 4.372 -10.623 1.00 85.88 84 SER A N 1
ATOM 602 C CA . SER A 1 84 ? 23.905 3.193 -11.157 1.00 85.88 84 SER A CA 1
ATOM 603 C C . SER A 1 84 ? 23.953 3.186 -12.688 1.00 85.88 84 SER A C 1
ATOM 605 O O . SER A 1 84 ? 25.014 2.941 -13.261 1.00 85.88 84 SER A O 1
ATOM 607 N N . LEU A 1 85 ? 22.837 3.487 -13.362 1.00 83.44 85 LEU A N 1
ATOM 608 C CA . LEU A 1 85 ? 22.779 3.556 -14.826 1.00 83.44 85 LEU A CA 1
ATOM 609 C C . LEU A 1 85 ? 23.701 4.652 -15.368 1.00 83.44 85 LEU A C 1
ATOM 611 O O . LEU A 1 85 ? 24.536 4.378 -16.229 1.00 83.44 85 LEU A O 1
ATOM 615 N N . VAL A 1 86 ? 23.634 5.857 -14.791 1.00 85.62 86 VAL A N 1
ATOM 616 C CA . VAL A 1 86 ? 24.504 6.981 -15.171 1.00 85.62 86 VAL A CA 1
ATOM 617 C C . VAL A 1 86 ? 25.981 6.635 -14.968 1.00 85.62 86 VAL A C 1
ATOM 619 O O . VAL A 1 86 ? 26.793 6.902 -15.851 1.00 85.62 86 VAL A O 1
ATOM 622 N N . ALA A 1 87 ? 26.338 6.009 -13.842 1.00 86.19 87 ALA A N 1
ATOM 623 C CA . ALA A 1 87 ? 27.717 5.611 -13.554 1.00 86.19 87 ALA A CA 1
ATOM 624 C C . ALA A 1 87 ? 28.242 4.530 -14.514 1.00 86.19 87 ALA A C 1
ATOM 626 O O . ALA A 1 87 ? 29.428 4.519 -14.837 1.00 86.19 87 ALA A O 1
ATOM 627 N N . SER A 1 88 ? 27.368 3.634 -14.976 1.00 84.00 88 SER A N 1
ATOM 628 C CA . SER A 1 88 ? 27.713 2.571 -15.928 1.00 84.00 88 SER A CA 1
ATOM 629 C C . SER A 1 88 ? 27.786 3.037 -17.390 1.00 84.00 88 SER A C 1
ATOM 631 O O . SER A 1 88 ? 28.307 2.309 -18.232 1.00 84.00 88 SER A O 1
ATOM 633 N N . GLY A 1 89 ? 27.282 4.239 -17.702 1.00 78.88 89 GLY A N 1
ATOM 634 C CA . GLY A 1 89 ? 27.163 4.745 -19.074 1.00 78.88 89 GLY A CA 1
ATOM 635 C C . GLY A 1 89 ? 26.112 4.013 -19.920 1.00 78.88 89 GLY A C 1
ATOM 636 O O . GLY A 1 89 ? 26.093 4.180 -21.139 1.00 78.88 89 GLY A O 1
ATOM 637 N N . ASP A 1 90 ? 25.257 3.203 -19.291 1.00 71.88 90 ASP A N 1
ATOM 638 C CA . ASP A 1 90 ? 24.222 2.424 -19.963 1.00 71.88 90 ASP A CA 1
ATOM 639 C C . ASP A 1 90 ? 23.042 3.327 -20.364 1.00 71.88 90 ASP A C 1
ATOM 641 O O . ASP A 1 90 ? 22.410 3.976 -19.528 1.00 71.88 90 ASP A O 1
ATOM 645 N N . THR A 1 91 ? 22.751 3.381 -21.665 1.00 68.38 91 THR A N 1
ATOM 646 C CA . THR A 1 91 ? 21.625 4.126 -22.253 1.00 68.38 91 THR A CA 1
ATOM 647 C C . THR A 1 91 ? 20.438 3.228 -22.596 1.00 68.38 91 THR A C 1
ATOM 649 O O . THR A 1 91 ? 19.468 3.698 -23.189 1.00 68.38 91 THR A O 1
ATOM 652 N N . SER A 1 92 ? 20.493 1.943 -22.226 1.00 65.19 92 SER A N 1
ATOM 653 C CA . SER A 1 92 ? 19.454 0.959 -22.545 1.00 65.19 92 SER A CA 1
ATOM 654 C C . SER A 1 92 ? 18.114 1.221 -21.859 1.00 65.19 92 SER A C 1
ATOM 656 O O . SER A 1 92 ? 17.099 0.728 -22.337 1.00 65.19 92 SER A O 1
ATOM 658 N N . SER A 1 93 ? 18.094 1.984 -20.762 1.00 66.75 93 SER A N 1
ATOM 659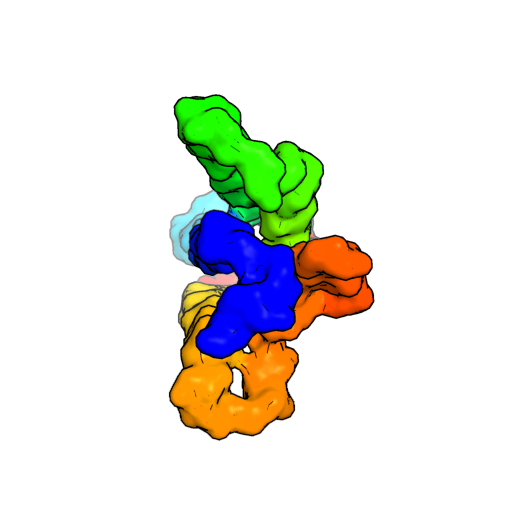 C CA . SER A 1 93 ? 16.872 2.368 -20.045 1.00 66.75 93 SER A CA 1
ATOM 660 C C . SER A 1 93 ? 16.813 3.885 -19.897 1.00 66.75 93 SER A C 1
ATOM 662 O O . SER A 1 93 ? 17.754 4.511 -19.401 1.00 66.75 93 SER A O 1
ATOM 664 N N . ALA A 1 94 ? 15.705 4.498 -20.314 1.00 72.00 94 ALA A N 1
ATOM 665 C CA . ALA A 1 94 ? 15.525 5.934 -20.140 1.00 72.00 94 ALA A CA 1
ATOM 666 C C . ALA A 1 94 ? 15.346 6.263 -18.650 1.00 72.00 94 ALA A C 1
ATOM 668 O O . ALA A 1 94 ? 14.669 5.540 -17.922 1.00 72.00 94 ALA A O 1
ATOM 669 N N . VAL A 1 95 ? 15.875 7.404 -18.193 1.00 75.44 95 VAL A N 1
ATOM 670 C CA . VAL A 1 95 ? 15.692 7.867 -16.801 1.00 75.44 95 VAL A CA 1
ATOM 671 C C . VAL A 1 95 ? 14.210 7.881 -16.408 1.00 75.44 95 VAL A C 1
ATOM 673 O O . VAL A 1 95 ? 13.863 7.488 -15.299 1.00 75.44 95 VAL A O 1
ATOM 676 N N . GLY A 1 96 ? 13.327 8.277 -17.331 1.00 78.50 96 GLY A N 1
ATOM 677 C CA . GLY A 1 96 ? 11.879 8.273 -17.109 1.00 78.50 96 GLY A CA 1
ATOM 678 C C . GLY A 1 96 ? 11.297 6.882 -16.836 1.00 78.50 96 GLY A C 1
ATOM 679 O O . GLY A 1 96 ? 10.424 6.756 -15.986 1.00 78.50 96 GLY A O 1
ATOM 680 N N . GLU A 1 97 ? 11.822 5.841 -17.482 1.00 79.75 97 GLU A N 1
ATOM 681 C CA . GLU A 1 97 ? 11.353 4.456 -17.342 1.00 79.75 97 GLU A CA 1
ATOM 682 C C . GLU A 1 97 ? 11.654 3.898 -15.943 1.00 79.75 97 GLU A C 1
ATOM 684 O O . GLU A 1 97 ? 10.825 3.218 -15.343 1.00 79.75 97 GLU A O 1
ATOM 689 N N . VAL A 1 98 ? 12.801 4.270 -15.364 1.00 84.75 98 VAL A N 1
ATOM 690 C CA . VAL A 1 98 ? 13.192 3.898 -13.992 1.00 84.75 98 VAL A CA 1
ATOM 691 C C . VAL A 1 98 ? 12.227 4.489 -12.966 1.00 84.75 98 VAL A C 1
ATOM 693 O O . VAL A 1 98 ? 11.752 3.793 -12.069 1.00 84.75 98 VAL A O 1
ATOM 696 N N . TRP A 1 99 ? 11.909 5.778 -13.102 1.00 88.00 99 TRP A N 1
ATOM 697 C CA . TRP A 1 99 ? 10.947 6.438 -12.220 1.00 88.00 99 TRP A CA 1
ATOM 698 C C . TRP A 1 99 ? 9.538 5.885 -12.403 1.00 88.00 99 TRP A C 1
ATOM 700 O O . TRP A 1 99 ? 8.831 5.694 -11.417 1.00 88.00 99 TRP A O 1
ATOM 710 N N . GLN A 1 100 ? 9.144 5.579 -13.637 1.00 86.44 100 GLN A N 1
ATOM 711 C CA . GLN A 1 100 ? 7.848 4.979 -13.925 1.00 86.44 100 GLN A CA 1
ATOM 712 C C . GLN A 1 100 ? 7.720 3.593 -13.287 1.00 86.44 100 GLN A C 1
ATOM 714 O O . GLN A 1 100 ? 6.764 3.352 -12.559 1.00 86.44 100 GLN A O 1
ATOM 719 N N . THR A 1 101 ? 8.754 2.757 -13.405 1.00 85.50 101 THR A N 1
ATOM 720 C CA . THR A 1 101 ? 8.830 1.450 -12.729 1.00 85.50 101 THR A CA 1
ATOM 721 C C . THR A 1 101 ? 8.732 1.587 -11.201 1.00 85.50 101 THR A C 1
ATOM 723 O O . THR A 1 101 ? 8.178 0.722 -10.526 1.00 85.50 101 THR A O 1
ATOM 726 N N . ALA A 1 102 ? 9.222 2.693 -10.627 1.00 88.56 102 ALA A N 1
ATOM 727 C CA . ALA A 1 102 ? 9.045 3.000 -9.204 1.00 88.56 102 ALA A CA 1
ATOM 728 C C . ALA A 1 102 ? 7.581 3.278 -8.845 1.00 88.56 102 ALA A C 1
ATOM 730 O O . ALA A 1 102 ? 7.056 2.769 -7.854 1.00 88.56 102 ALA A O 1
ATOM 731 N N . VAL A 1 103 ? 6.938 4.126 -9.647 1.00 90.81 103 VAL A N 1
ATOM 732 C CA . VAL A 1 103 ? 5.563 4.583 -9.435 1.00 90.81 103 VAL A CA 1
ATOM 733 C C . VAL A 1 103 ? 4.576 3.431 -9.621 1.00 90.81 103 VAL A C 1
ATOM 735 O O . VAL A 1 103 ? 3.612 3.325 -8.865 1.00 90.81 103 VAL A O 1
ATOM 738 N N . ASP A 1 104 ? 4.872 2.523 -10.543 1.00 89.00 104 ASP A N 1
ATOM 739 C CA . ASP A 1 104 ? 4.105 1.313 -10.827 1.00 89.00 104 ASP A CA 1
ATOM 740 C C . ASP A 1 104 ? 3.961 0.372 -9.620 1.00 89.00 104 ASP A C 1
ATOM 742 O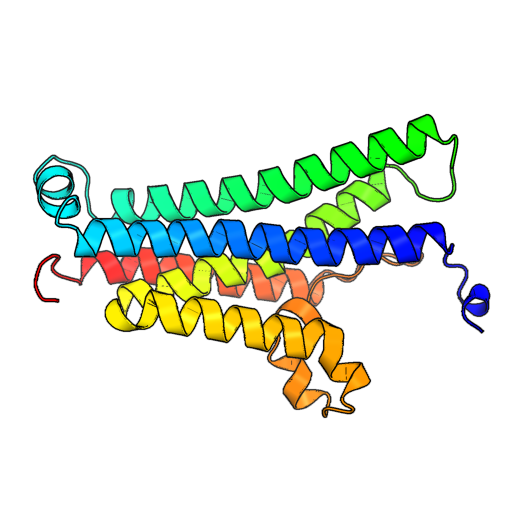 O . ASP A 1 104 ? 2.981 -0.363 -9.527 1.00 89.00 104 ASP A O 1
ATOM 746 N N . GLN A 1 105 ? 4.890 0.406 -8.660 1.00 89.25 105 GLN A N 1
ATOM 747 C CA . GLN A 1 105 ? 4.837 -0.446 -7.462 1.00 89.25 105 GLN A CA 1
ATOM 748 C C . GLN A 1 105 ? 4.066 0.187 -6.294 1.00 89.25 105 GLN A C 1
ATOM 750 O O . GLN A 1 105 ? 3.688 -0.497 -5.336 1.00 89.25 105 GLN A O 1
ATOM 755 N N . LEU A 1 106 ? 3.796 1.497 -6.352 1.00 92.69 106 LEU A N 1
ATOM 756 C CA . LEU A 1 106 ? 3.106 2.215 -5.277 1.00 92.69 106 LEU A CA 1
ATOM 757 C C . LEU A 1 106 ? 1.686 1.688 -5.007 1.00 92.69 106 LEU A C 1
ATOM 759 O O . LEU A 1 106 ? 1.353 1.519 -3.830 1.00 92.69 106 LEU A O 1
ATOM 763 N N . PRO A 1 107 ? 0.840 1.393 -6.020 1.00 92.19 107 PRO A N 1
ATOM 764 C CA . PRO A 1 107 ? -0.503 0.873 -5.777 1.00 92.19 107 PRO A CA 1
ATOM 765 C C . PRO A 1 107 ? -0.491 -0.429 -4.969 1.00 92.19 107 PRO A C 1
ATOM 767 O O . PRO A 1 107 ? -1.276 -0.572 -4.029 1.00 92.19 107 PRO A O 1
ATOM 770 N N . ALA A 1 108 ? 0.428 -1.351 -5.281 1.00 89.62 108 ALA A N 1
ATOM 771 C CA . ALA A 1 108 ? 0.581 -2.611 -4.557 1.00 89.62 108 ALA A CA 1
ATOM 772 C C . ALA A 1 108 ? 0.980 -2.376 -3.100 1.00 89.62 108 ALA A C 1
ATOM 774 O O . ALA A 1 108 ? 0.319 -2.873 -2.186 1.00 89.62 108 ALA A O 1
ATOM 775 N N . ALA A 1 109 ? 2.004 -1.558 -2.863 1.00 93.19 109 ALA A N 1
ATOM 776 C CA . ALA A 1 109 ? 2.476 -1.269 -1.515 1.00 93.19 109 ALA A CA 1
ATOM 777 C C . ALA A 1 109 ? 1.414 -0.569 -0.644 1.00 93.19 109 ALA A C 1
ATOM 779 O O . ALA A 1 109 ? 1.266 -0.892 0.537 1.00 93.19 109 ALA A O 1
ATOM 780 N N . LEU A 1 110 ? 0.620 0.339 -1.221 1.00 95.12 110 LEU A N 1
ATOM 781 C CA . LEU A 1 110 ? -0.447 1.041 -0.500 1.00 95.12 110 LEU A CA 1
ATOM 782 C C . LEU A 1 110 ? -1.615 0.126 -0.109 1.00 95.12 110 LEU A C 1
ATOM 784 O O . LEU A 1 110 ? -2.226 0.341 0.939 1.00 95.12 110 LEU A O 1
ATOM 788 N N . ILE A 1 111 ? -1.902 -0.928 -0.879 1.00 93.69 111 ILE A N 1
ATOM 789 C CA . ILE A 1 111 ? -2.870 -1.958 -0.471 1.00 93.69 111 ILE A CA 1
ATOM 790 C C . ILE A 1 111 ? -2.411 -2.649 0.819 1.00 93.69 111 ILE A C 1
ATOM 792 O O . ILE A 1 111 ? -3.210 -2.823 1.740 1.00 93.69 111 ILE A O 1
ATOM 796 N N . TYR A 1 112 ? -1.121 -2.972 0.930 1.00 93.12 112 TYR A N 1
ATOM 797 C CA . TYR A 1 112 ? -0.541 -3.587 2.130 1.00 93.12 112 TYR A CA 1
ATOM 798 C C . TYR A 1 112 ? -0.390 -2.638 3.321 1.00 93.12 112 TYR A C 1
ATOM 800 O O . TYR A 1 112 ? -0.174 -3.100 4.438 1.00 93.12 112 TYR A O 1
ATOM 808 N N . LEU A 1 113 ? -0.570 -1.335 3.118 1.00 95.56 113 LEU A N 1
ATOM 809 C CA . LEU A 1 113 ? -0.770 -0.363 4.191 1.00 95.56 113 LEU A CA 1
ATOM 810 C C . LEU A 1 113 ? -2.250 -0.292 4.612 1.00 95.56 113 LEU A C 1
ATOM 812 O O . LEU A 1 113 ? -2.570 -0.317 5.802 1.00 95.56 113 LEU A O 1
ATOM 816 N N . ALA A 1 114 ? -3.163 -0.223 3.642 1.00 94.88 114 ALA A N 1
ATOM 817 C CA . ALA A 1 114 ? -4.585 0.005 3.890 1.00 94.88 114 ALA A CA 1
ATOM 818 C C . ALA A 1 114 ? -5.317 -1.233 4.442 1.00 94.88 114 ALA A C 1
ATOM 820 O O . ALA A 1 114 ? -6.187 -1.102 5.305 1.00 94.88 114 ALA A O 1
ATOM 821 N N . LEU A 1 115 ? -4.961 -2.440 3.987 1.00 94.38 115 LEU A N 1
ATOM 822 C CA . LEU A 1 115 ? -5.572 -3.693 4.444 1.00 94.38 115 LEU A CA 1
ATOM 823 C C . LEU A 1 115 ? -5.350 -3.939 5.946 1.00 94.38 115 LEU A C 1
ATOM 825 O O . LEU A 1 115 ? -6.340 -4.109 6.662 1.00 94.38 115 LEU A O 1
ATOM 829 N N . PRO A 1 116 ? -4.110 -3.912 6.476 1.00 93.25 116 PRO A N 1
ATOM 830 C CA . PRO A 1 116 ? -3.888 -4.043 7.912 1.00 93.25 116 PRO A CA 1
ATOM 831 C C . PRO A 1 116 ? -4.560 -2.930 8.711 1.00 93.25 116 PRO A C 1
ATOM 833 O O . PRO A 1 116 ? -5.022 -3.196 9.815 1.00 93.25 116 PRO A O 1
ATOM 836 N N . ALA A 1 117 ? -4.653 -1.705 8.176 1.00 93.88 117 ALA A N 1
ATOM 837 C CA . ALA A 1 117 ? -5.352 -0.609 8.849 1.00 93.88 117 ALA A CA 1
ATOM 838 C C . ALA A 1 117 ? -6.857 -0.902 8.989 1.00 93.88 117 ALA A C 1
ATOM 840 O O . ALA A 1 117 ? -7.434 -0.687 10.056 1.00 93.88 117 ALA A O 1
ATOM 841 N N . ALA A 1 118 ? -7.483 -1.481 7.961 1.00 93.56 118 ALA A N 1
ATOM 842 C CA . ALA A 1 118 ? -8.878 -1.905 8.029 1.00 93.56 118 ALA A CA 1
ATOM 843 C C . ALA A 1 118 ? -9.067 -3.070 9.014 1.00 93.56 118 ALA A C 1
ATOM 845 O O . ALA A 1 118 ? -9.987 -3.042 9.835 1.00 93.56 118 ALA A O 1
ATOM 846 N N . VAL A 1 119 ? -8.164 -4.060 8.992 1.00 92.81 119 VAL A N 1
ATOM 847 C CA . VAL A 1 119 ? -8.164 -5.165 9.966 1.00 92.81 119 VAL A CA 1
ATOM 848 C C . VAL A 1 119 ? -7.997 -4.635 11.384 1.00 92.81 119 VAL A C 1
ATOM 850 O O . VAL A 1 119 ? -8.722 -5.069 12.273 1.00 92.81 119 VAL A O 1
ATOM 853 N N . PHE A 1 120 ? -7.110 -3.665 11.597 1.00 91.38 120 PHE A N 1
ATOM 854 C CA . PHE A 1 120 ? -6.887 -3.040 12.895 1.00 91.38 120 PHE A CA 1
ATOM 855 C C . PHE A 1 120 ? -8.173 -2.449 13.468 1.00 91.38 120 PHE A C 1
ATOM 857 O O . PHE A 1 120 ? -8.509 -2.693 14.623 1.00 91.38 120 PHE A O 1
ATOM 864 N N . VAL A 1 121 ? -8.947 -1.735 12.652 1.00 90.06 121 VAL A N 1
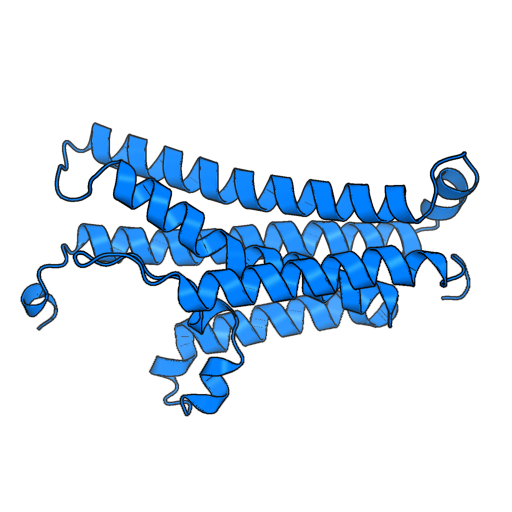ATOM 865 C CA . VAL A 1 121 ? -10.175 -1.079 13.115 1.00 90.06 121 VAL A CA 1
ATOM 866 C C . VAL A 1 121 ? -11.353 -2.050 13.266 1.00 90.06 121 VAL A C 1
ATOM 868 O O . VAL A 1 121 ? -12.279 -1.779 14.026 1.00 90.06 121 VAL A O 1
ATOM 871 N N . VAL A 1 122 ? -11.352 -3.209 12.610 1.00 89.69 122 VAL A N 1
ATOM 872 C CA . VAL A 1 122 ? -12.409 -4.222 12.796 1.00 89.69 122 VAL A CA 1
ATOM 873 C C . VAL A 1 122 ? -12.036 -5.187 13.920 1.00 89.69 122 VAL A C 1
ATOM 875 O O . VAL A 1 122 ? -12.762 -5.317 14.911 1.00 89.69 122 VAL A O 1
ATOM 878 N N . TRP A 1 123 ? -10.867 -5.813 13.803 1.00 90.06 123 TRP A N 1
ATOM 879 C CA . TRP A 1 123 ? -10.363 -6.853 14.690 1.00 90.06 123 TRP A CA 1
ATOM 880 C C . TRP A 1 123 ? -8.880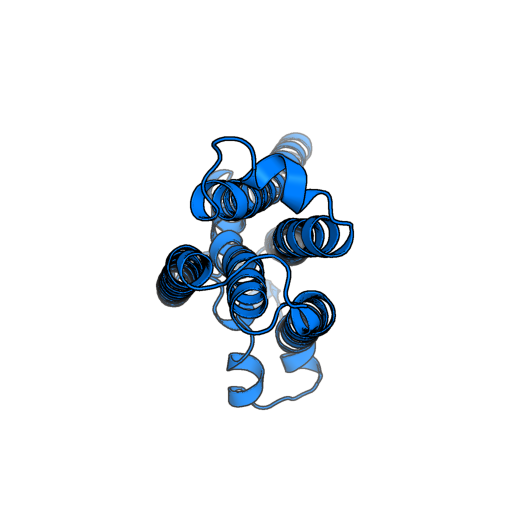 -6.630 15.058 1.00 90.06 123 TRP A C 1
ATOM 882 O O . TRP A 1 123 ? -7.989 -7.323 14.561 1.00 90.06 123 TRP A O 1
ATOM 892 N N . PRO A 1 124 ? -8.597 -5.731 16.018 1.00 85.31 124 PRO A N 1
ATOM 893 C CA . PRO A 1 124 ? -7.240 -5.321 16.368 1.00 85.31 124 PRO A CA 1
ATOM 894 C C . PRO A 1 124 ? -6.299 -6.477 16.732 1.00 85.31 124 PRO A C 1
ATOM 896 O O . PRO A 1 124 ? -5.126 -6.477 16.357 1.00 85.31 124 PRO A O 1
ATOM 899 N N . ARG A 1 125 ? -6.807 -7.505 17.430 1.00 87.19 125 ARG A N 1
ATOM 900 C CA . ARG A 1 125 ? -6.022 -8.692 17.822 1.00 87.19 125 ARG A CA 1
ATOM 901 C C . ARG A 1 125 ? -5.499 -9.481 16.617 1.00 87.19 125 ARG A C 1
ATOM 903 O O . ARG A 1 125 ? -4.438 -10.086 16.718 1.00 87.19 125 ARG A O 1
ATOM 910 N N . ALA A 1 126 ? -6.201 -9.436 15.486 1.00 90.81 126 ALA A N 1
ATOM 911 C CA . ALA A 1 126 ? -5.805 -10.120 14.262 1.00 90.81 126 ALA A CA 1
ATOM 912 C C . ALA A 1 126 ? -4.825 -9.308 13.397 1.00 90.81 126 ALA A C 1
ATOM 914 O O . ALA A 1 126 ? -4.267 -9.866 12.463 1.00 90.81 126 ALA A O 1
ATOM 915 N N . THR A 1 127 ? -4.566 -8.029 13.697 1.00 90.62 127 THR A N 1
ATOM 916 C CA . THR A 1 127 ? -3.758 -7.133 12.838 1.00 90.62 127 THR A CA 1
ATOM 917 C C . THR A 1 127 ? -2.383 -7.702 12.498 1.00 90.62 127 THR A C 1
ATOM 919 O O . THR A 1 127 ? -2.001 -7.737 11.332 1.00 90.62 127 THR A O 1
ATOM 922 N N . VAL A 1 128 ? -1.647 -8.173 13.511 1.00 92.12 128 VAL A N 1
ATOM 923 C CA . VAL A 1 128 ? -0.294 -8.722 13.338 1.00 92.12 128 VAL A CA 1
ATOM 924 C C . VAL A 1 128 ? -0.311 -10.009 12.505 1.00 92.12 128 VAL A C 1
ATOM 926 O O . VAL A 1 128 ? 0.351 -10.026 11.465 1.00 92.12 128 VAL A O 1
ATOM 929 N N . PRO A 1 129 ? -1.054 -11.071 12.886 1.00 93.75 129 PRO A N 1
ATOM 930 C CA . PRO A 1 129 ? -1.056 -12.305 12.105 1.00 93.75 129 PRO A CA 1
ATOM 931 C C . PRO A 1 129 ? -1.677 -12.118 10.716 1.00 93.75 129 PRO A C 1
ATOM 933 O O . PRO A 1 129 ? -1.130 -12.627 9.744 1.00 93.75 129 PRO A O 1
ATOM 936 N N . ALA A 1 130 ? -2.772 -11.363 10.590 1.00 91.88 130 ALA A N 1
ATOM 937 C CA . ALA A 1 130 ? -3.432 -11.147 9.306 1.00 91.88 130 ALA A CA 1
ATOM 938 C C . ALA A 1 130 ? -2.571 -10.312 8.352 1.00 91.88 130 ALA A C 1
ATOM 940 O O . ALA A 1 130 ? -2.477 -10.657 7.180 1.00 91.88 130 ALA A O 1
ATOM 941 N N . GLY A 1 131 ? -1.913 -9.254 8.836 1.00 91.94 131 GLY A N 1
ATOM 942 C CA . GLY A 1 131 ? -1.046 -8.416 8.006 1.00 91.94 131 GLY A CA 1
ATOM 943 C C . GLY A 1 131 ? 0.115 -9.205 7.398 1.00 91.94 131 GLY A C 1
ATOM 944 O O . GLY A 1 131 ? 0.329 -9.152 6.188 1.00 91.94 131 GLY A O 1
ATOM 945 N N . TRP A 1 132 ? 0.807 -10.006 8.213 1.00 95.06 132 TRP A N 1
ATOM 946 C CA . TRP A 1 132 ? 1.883 -10.877 7.731 1.00 95.06 132 TRP A CA 1
ATOM 947 C C . TRP A 1 132 ? 1.384 -12.019 6.848 1.00 95.06 132 TRP A C 1
ATOM 949 O O . TRP A 1 132 ? 2.022 -12.316 5.841 1.00 95.06 132 TRP A O 1
ATOM 959 N N . ALA A 1 133 ? 0.250 -12.641 7.183 1.00 93.25 133 ALA A N 1
ATOM 960 C CA . ALA A 1 133 ? -0.329 -13.703 6.365 1.00 93.25 133 ALA A CA 1
ATOM 961 C C . ALA A 1 133 ? -0.740 -13.186 4.979 1.00 93.25 133 ALA A C 1
ATOM 963 O O . ALA A 1 133 ? -0.382 -13.793 3.976 1.00 93.25 133 ALA A O 1
ATOM 964 N N . LEU A 1 134 ? -1.433 -12.045 4.909 1.00 90.50 134 LEU A N 1
ATOM 965 C CA . LEU A 1 134 ? -1.848 -11.423 3.648 1.00 90.50 134 LEU A CA 1
ATOM 966 C C . LEU A 1 134 ? -0.645 -11.028 2.788 1.00 90.50 134 LEU A C 1
ATOM 968 O O . LEU A 1 134 ? -0.648 -11.273 1.581 1.00 90.50 134 LEU A O 1
ATOM 972 N N . LEU A 1 135 ? 0.390 -10.442 3.400 1.00 91.12 135 LEU A N 1
ATOM 973 C CA . LEU A 1 135 ? 1.622 -10.097 2.696 1.00 91.12 135 LEU A CA 1
ATOM 974 C C . LEU A 1 135 ? 2.341 -11.348 2.186 1.00 91.12 135 LEU A C 1
ATOM 976 O O . LEU A 1 135 ? 2.646 -11.433 1.001 1.00 91.12 135 LEU A O 1
ATOM 980 N N . GLY A 1 136 ? 2.564 -12.335 3.056 1.00 90.88 136 GLY A N 1
ATOM 981 C CA . GLY A 1 136 ? 3.246 -13.577 2.699 1.00 90.88 136 GLY A CA 1
ATOM 982 C C . GLY A 1 136 ? 2.527 -14.332 1.584 1.00 90.88 136 GLY A C 1
ATOM 983 O O . GLY A 1 136 ? 3.152 -14.702 0.595 1.00 90.88 136 GLY A O 1
ATOM 984 N N . VAL A 1 137 ? 1.206 -14.496 1.696 1.00 87.69 137 VAL A N 1
ATOM 985 C CA . VAL A 1 137 ? 0.386 -15.135 0.656 1.00 87.69 137 VAL A CA 1
ATOM 986 C C . VAL A 1 137 ? 0.465 -14.352 -0.650 1.00 87.69 137 VAL A C 1
ATOM 988 O O . VAL A 1 137 ? 0.687 -14.952 -1.696 1.00 87.69 137 VAL A O 1
ATOM 991 N N . GLY A 1 138 ? 0.340 -13.025 -0.617 1.00 86.50 138 GLY A N 1
ATOM 992 C CA . GLY A 1 138 ? 0.396 -12.226 -1.838 1.00 86.50 138 GLY A CA 1
ATOM 993 C C . GLY A 1 138 ? 1.755 -12.260 -2.536 1.00 86.50 138 GLY A C 1
ATOM 994 O O . GLY A 1 138 ? 1.793 -12.371 -3.759 1.00 86.50 138 GLY A O 1
ATOM 995 N N . VAL A 1 139 ? 2.859 -12.252 -1.782 1.00 86.44 139 VAL A N 1
ATOM 996 C CA . VAL A 1 139 ? 4.217 -12.423 -2.330 1.00 86.44 139 VAL A CA 1
ATOM 997 C C . VAL A 1 139 ? 4.385 -13.813 -2.944 1.00 86.44 139 VAL A C 1
ATOM 999 O O . VAL A 1 139 ? 4.886 -13.936 -4.060 1.00 86.44 139 VAL A O 1
ATOM 1002 N N . VAL A 1 140 ? 3.927 -14.865 -2.254 1.00 86.38 140 VAL A N 1
ATOM 1003 C CA . VAL A 1 140 ? 3.990 -16.240 -2.772 1.00 86.38 140 VAL A CA 1
ATOM 1004 C C . VAL A 1 140 ? 3.189 -16.375 -4.066 1.00 86.38 140 VAL A C 1
ATOM 1006 O O . VAL A 1 140 ? 3.691 -16.918 -5.046 1.00 86.38 140 VAL A O 1
ATOM 1009 N N . LEU A 1 141 ? 1.968 -15.846 -4.101 1.00 83.19 141 LEU A N 1
ATOM 1010 C CA . LEU A 1 141 ? 1.110 -15.894 -5.284 1.00 83.19 141 LEU A CA 1
ATOM 1011 C C . LEU A 1 141 ? 1.624 -15.016 -6.433 1.00 83.19 141 LEU A C 1
ATOM 1013 O O . LEU A 1 141 ? 1.486 -15.411 -7.589 1.00 83.19 141 LEU A O 1
ATOM 1017 N N . GLY A 1 142 ? 2.220 -13.861 -6.127 1.00 78.75 142 GLY A N 1
ATOM 1018 C CA . GLY A 1 142 ? 2.764 -12.928 -7.116 1.00 78.75 142 GLY A CA 1
ATOM 1019 C C . GLY A 1 142 ? 4.017 -13.472 -7.800 1.00 78.75 142 GLY A C 1
ATOM 1020 O O . GLY A 1 142 ? 4.015 -13.665 -9.011 1.00 78.75 142 GLY A O 1
ATOM 1021 N N . ILE A 1 143 ? 5.047 -13.798 -7.012 1.00 79.62 143 ILE A N 1
ATOM 1022 C CA . ILE A 1 143 ? 6.353 -14.233 -7.531 1.00 79.62 143 ILE A CA 1
ATOM 1023 C C . ILE A 1 143 ? 6.316 -15.703 -7.956 1.00 79.62 143 ILE A C 1
ATOM 1025 O O . ILE A 1 143 ? 6.728 -16.071 -9.055 1.00 79.62 143 ILE A O 1
ATOM 1029 N N . TYR A 1 144 ? 5.831 -16.574 -7.068 1.00 76.44 144 TYR A N 1
ATOM 1030 C CA . TYR A 1 144 ? 5.938 -18.022 -7.249 1.00 76.44 144 TYR A CA 1
ATOM 1031 C C . TYR A 1 144 ? 4.677 -18.643 -7.842 1.00 76.44 144 TYR A C 1
ATOM 1033 O O . TYR A 1 144 ? 4.727 -19.791 -8.271 1.00 76.44 144 TYR A O 1
ATOM 1041 N N . GLY A 1 145 ? 3.551 -17.928 -7.912 1.00 75.81 145 GLY A N 1
ATOM 1042 C CA . GLY A 1 145 ? 2.285 -18.512 -8.361 1.00 75.81 145 GLY A CA 1
ATOM 1043 C C . GLY A 1 145 ? 2.353 -19.096 -9.772 1.00 75.81 145 GLY A C 1
ATOM 1044 O O . GLY A 1 145 ? 1.816 -20.176 -10.013 1.00 75.81 145 GLY A O 1
ATOM 1045 N N . GLY A 1 146 ? 3.073 -18.432 -10.683 1.00 74.44 146 GLY A N 1
ATOM 1046 C CA . GLY A 1 146 ? 3.344 -18.964 -12.022 1.00 74.44 146 GLY A CA 1
ATOM 1047 C C . GLY A 1 146 ? 4.256 -20.198 -12.008 1.00 74.44 146 GLY A C 1
ATOM 1048 O O . GLY A 1 146 ? 3.994 -21.160 -12.724 1.00 74.44 146 GLY A O 1
ATOM 1049 N N . MET A 1 147 ? 5.283 -20.210 -11.150 1.00 76.56 147 MET A N 1
ATOM 1050 C CA . MET A 1 147 ? 6.218 -21.338 -11.002 1.00 76.56 147 MET A CA 1
ATOM 1051 C C . MET A 1 147 ? 5.569 -22.570 -10.363 1.00 76.56 147 MET A C 1
ATOM 1053 O O . MET A 1 147 ? 5.916 -23.699 -10.692 1.00 76.56 147 MET A O 1
ATOM 1057 N N . LEU A 1 148 ? 4.616 -22.349 -9.460 1.00 78.50 148 LEU A N 1
ATOM 1058 C CA . LEU A 1 148 ? 3.859 -23.391 -8.771 1.00 78.50 148 LEU A CA 1
ATOM 1059 C C . LEU A 1 148 ? 2.726 -23.973 -9.630 1.00 78.50 148 LEU A C 1
ATOM 1061 O O . LEU A 1 148 ? 2.042 -24.891 -9.183 1.00 78.50 148 LEU A O 1
ATOM 1065 N N . GLY A 1 149 ? 2.509 -23.452 -10.844 1.00 77.56 149 GLY A N 1
ATOM 1066 C CA . GLY A 1 149 ? 1.438 -23.902 -11.734 1.00 77.56 149 GLY A CA 1
ATOM 1067 C C . GLY A 1 149 ? 0.034 -23.601 -11.202 1.00 77.56 149 GLY A C 1
ATOM 1068 O O . GLY A 1 149 ? -0.907 -24.325 -11.523 1.00 77.56 149 GLY A O 1
ATOM 1069 N N . LEU A 1 150 ? -0.115 -22.570 -10.362 1.00 77.19 150 LEU A N 1
ATOM 1070 C CA . LEU A 1 150 ? -1.416 -22.182 -9.819 1.00 77.19 150 LEU A CA 1
ATOM 1071 C C . LEU A 1 150 ? -2.295 -21.567 -10.911 1.00 77.19 150 LEU A C 1
ATOM 1073 O O . LEU A 1 150 ? -1.817 -20.805 -11.755 1.00 77.19 150 LEU A O 1
ATOM 1077 N N . ASP A 1 151 ? -3.594 -21.867 -10.852 1.00 83.31 151 ASP A N 1
ATOM 1078 C CA . ASP A 1 151 ? -4.581 -21.283 -11.760 1.00 83.31 151 ASP A CA 1
ATOM 1079 C C . ASP A 1 151 ? -4.598 -19.750 -11.631 1.00 83.31 151 ASP A C 1
ATOM 1081 O O . ASP A 1 151 ? -4.408 -19.191 -10.543 1.00 83.31 151 ASP A O 1
ATOM 1085 N N . GLN A 1 152 ? -4.855 -19.063 -12.744 1.00 75.06 152 GLN A N 1
ATOM 1086 C CA . GLN A 1 152 ? -4.818 -17.603 -12.829 1.00 75.06 152 GLN A CA 1
ATOM 1087 C C . GLN A 1 152 ? -5.783 -16.968 -11.821 1.00 75.06 152 GLN A C 1
ATOM 1089 O O . GLN A 1 152 ? -5.417 -16.020 -11.141 1.00 75.06 152 GLN A O 1
ATOM 1094 N N . LYS A 1 153 ? -6.948 -17.588 -11.599 1.00 78.75 153 LYS A N 1
ATOM 1095 C CA . LYS A 1 153 ? -7.934 -17.144 -10.600 1.00 78.75 153 LYS A CA 1
ATOM 1096 C C . LYS A 1 153 ? -7.376 -17.059 -9.179 1.00 78.75 153 LYS A C 1
ATOM 1098 O O . LYS A 1 153 ? -7.809 -16.215 -8.404 1.00 78.75 153 LYS A O 1
ATOM 1103 N N . VAL A 1 154 ? -6.454 -17.955 -8.819 1.00 75.69 154 VAL A N 1
ATOM 1104 C CA . VAL A 1 154 ? -5.821 -17.964 -7.491 1.00 75.69 154 VAL A CA 1
ATOM 1105 C C . VAL A 1 154 ? -4.747 -16.887 -7.421 1.00 75.69 154 VAL A C 1
ATOM 1107 O O . VAL A 1 154 ? -4.617 -16.208 -6.408 1.00 75.69 154 VAL A O 1
ATOM 1110 N N . ARG A 1 155 ? -3.996 -16.699 -8.506 1.00 72.31 155 ARG A N 1
ATOM 1111 C CA . ARG A 1 155 ? -2.967 -15.660 -8.606 1.00 72.31 155 ARG A CA 1
ATOM 1112 C C . ARG A 1 155 ? -3.565 -14.256 -8.593 1.00 72.31 155 ARG A C 1
ATOM 1114 O O . ARG A 1 155 ? -3.009 -13.392 -7.927 1.00 72.31 155 ARG A O 1
ATOM 1121 N N . ASP A 1 156 ? -4.726 -14.073 -9.216 1.00 77.38 156 ASP A N 1
ATOM 1122 C CA . ASP A 1 156 ? -5.461 -12.807 -9.271 1.00 77.38 156 ASP A CA 1
ATOM 1123 C C . ASP A 1 156 ? -5.950 -12.326 -7.887 1.00 77.38 156 ASP A C 1
ATOM 1125 O O . ASP A 1 156 ? -6.329 -11.169 -7.729 1.00 77.38 156 ASP A O 1
ATOM 1129 N N . LEU A 1 157 ? -5.904 -13.161 -6.839 1.00 73.38 157 LEU A N 1
ATOM 1130 C CA . LEU A 1 157 ? -6.103 -12.664 -5.471 1.00 73.38 157 LEU A CA 1
ATOM 1131 C C . LEU A 1 157 ? -4.947 -11.777 -4.988 1.00 73.38 157 LEU A C 1
ATOM 1133 O O . LEU A 1 157 ? -5.124 -11.023 -4.029 1.00 73.38 157 LEU A O 1
ATOM 1137 N N . SER A 1 158 ? -3.762 -11.884 -5.590 1.00 72.56 158 SER A N 1
ATOM 1138 C CA . SER A 1 158 ? -2.613 -11.085 -5.190 1.00 72.56 158 SER A CA 1
ATOM 1139 C C . SER A 1 158 ? -2.702 -9.671 -5.775 1.00 72.56 158 SER A C 1
ATOM 1141 O O . SER A 1 158 ? -2.819 -9.504 -6.988 1.00 72.56 158 SER A O 1
ATOM 1143 N N . PRO A 1 159 ? -2.560 -8.619 -4.952 1.00 72.62 159 PRO A N 1
ATOM 1144 C CA . PRO A 1 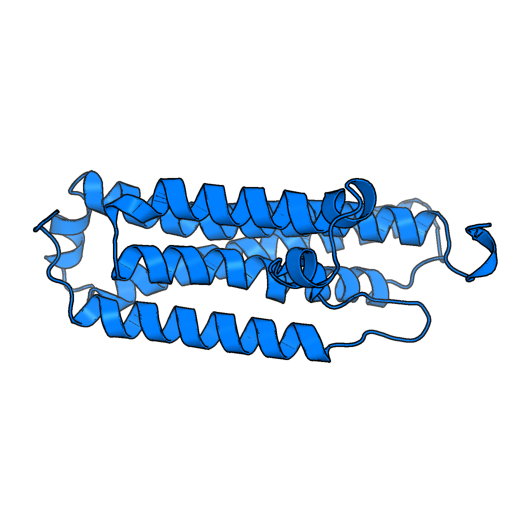159 ? -2.404 -7.255 -5.448 1.00 72.62 159 PRO A CA 1
ATOM 1145 C C . PRO A 1 159 ? -1.205 -7.112 -6.399 1.00 72.62 159 PRO A C 1
ATOM 1147 O O . PRO A 1 159 ? -1.269 -6.338 -7.348 1.00 72.62 159 PRO A O 1
ATOM 1150 N N . PHE A 1 160 ? -0.134 -7.887 -6.193 1.00 73.12 160 PHE A N 1
ATOM 1151 C CA . PHE A 1 160 ? 1.066 -7.816 -7.031 1.00 73.12 160 PHE A CA 1
ATOM 1152 C C . PHE A 1 160 ? 0.819 -8.255 -8.480 1.00 73.12 160 PHE A C 1
ATOM 1154 O O . PHE A 1 160 ? 1.501 -7.766 -9.372 1.00 73.12 160 PHE A O 1
ATOM 1161 N N . THR A 1 161 ? -0.178 -9.106 -8.757 1.00 72.06 161 THR A N 1
ATOM 1162 C CA . THR A 1 161 ? -0.492 -9.507 -10.143 1.00 72.06 161 THR A CA 1
ATOM 1163 C C . THR A 1 161 ? -1.244 -8.438 -10.929 1.00 72.06 161 THR A C 1
ATOM 1165 O O . THR A 1 161 ? -1.332 -8.538 -12.147 1.00 72.06 161 THR A O 1
ATOM 1168 N N . HIS A 1 162 ? -1.786 -7.431 -10.242 1.00 75.56 162 HIS A N 1
ATOM 1169 C CA . HIS A 1 162 ? -2.514 -6.308 -10.833 1.00 75.56 162 HIS A CA 1
ATOM 1170 C C . HIS A 1 162 ? -1.679 -5.025 -10.885 1.00 75.56 162 HIS A C 1
ATOM 1172 O O . HIS A 1 162 ? -2.179 -3.991 -11.340 1.00 75.56 162 HIS A O 1
ATOM 1178 N N . SER A 1 163 ? -0.433 -5.072 -10.398 1.00 72.19 163 SER A N 1
ATOM 1179 C CA . SER A 1 163 ? 0.444 -3.907 -10.425 1.00 72.19 163 SER A CA 1
ATOM 1180 C C . SER A 1 163 ? 0.740 -3.520 -11.877 1.00 72.19 163 SER A C 1
ATOM 1182 O O . SER A 1 163 ? 0.980 -4.411 -12.697 1.00 72.19 163 SER A O 1
ATOM 1184 N N . PRO A 1 164 ? 0.722 -2.218 -12.212 1.00 70.06 164 PRO A N 1
ATOM 1185 C CA . PRO A 1 164 ? 1.187 -1.743 -13.506 1.00 70.06 164 PRO A CA 1
ATOM 1186 C C . PRO A 1 164 ? 2.575 -2.306 -13.828 1.00 70.06 164 PRO A C 1
ATOM 1188 O O . PRO A 1 164 ? 3.441 -2.379 -12.960 1.00 70.06 164 PRO A O 1
ATOM 1191 N N . VAL A 1 165 ? 2.778 -2.723 -15.076 1.00 71.06 165 VAL A N 1
ATOM 1192 C CA . VAL A 1 165 ? 4.083 -3.177 -15.563 1.00 71.06 165 VAL A CA 1
ATOM 1193 C C . VAL A 1 165 ? 4.485 -2.267 -16.707 1.00 71.06 165 VAL A C 1
ATOM 1195 O O . VAL A 1 165 ? 3.819 -2.227 -17.744 1.00 71.06 165 VAL A O 1
ATOM 1198 N N . THR A 1 166 ? 5.569 -1.521 -16.520 1.00 62.72 166 THR A N 1
ATOM 1199 C CA . THR A 1 166 ? 6.170 -0.749 -17.605 1.00 62.72 166 THR A CA 1
ATOM 1200 C C . THR A 1 166 ? 6.813 -1.695 -18.613 1.00 62.72 166 THR A C 1
ATOM 1202 O O . THR A 1 166 ? 7.665 -2.515 -18.273 1.00 62.72 166 THR A O 1
ATOM 1205 N N . THR A 1 167 ? 6.382 -1.586 -19.868 1.00 65.56 167 THR A N 1
ATOM 1206 C CA . THR A 1 167 ? 6.969 -2.295 -21.009 1.00 65.56 167 THR A CA 1
ATOM 1207 C C . THR A 1 167 ? 7.456 -1.291 -22.047 1.00 65.56 167 THR A C 1
ATOM 1209 O O . THR A 1 167 ? 7.050 -0.128 -22.040 1.00 65.56 167 THR A O 1
ATOM 1212 N N . SER A 1 168 ? 8.248 -1.750 -23.018 1.00 58.19 168 SER A N 1
ATOM 1213 C CA . SER A 1 168 ? 8.699 -0.924 -24.148 1.00 58.19 168 SER A CA 1
ATOM 1214 C C . SER A 1 168 ? 7.554 -0.330 -24.988 1.00 58.19 168 SER A C 1
ATOM 1216 O O . SER A 1 168 ? 7.767 0.633 -25.720 1.00 58.19 168 SER A O 1
ATOM 1218 N N . SER A 1 169 ? 6.336 -0.878 -24.878 1.00 59.91 169 SER A N 1
ATOM 1219 C CA . SER A 1 169 ? 5.128 -0.409 -25.575 1.00 59.91 169 SER A CA 1
ATOM 1220 C C . SER A 1 169 ? 4.270 0.583 -24.773 1.00 59.91 169 SER A C 1
ATOM 1222 O O . SER A 1 169 ? 3.281 1.096 -25.296 1.00 59.91 169 SER A O 1
ATOM 1224 N N . GLY A 1 170 ? 4.651 0.874 -23.524 1.00 67.50 170 GLY A N 1
ATOM 1225 C CA . GLY A 1 170 ? 3.892 1.689 -22.575 1.00 67.50 170 GLY A CA 1
ATOM 1226 C C . GLY A 1 170 ? 3.513 0.922 -21.304 1.00 67.50 170 GLY A C 1
ATOM 1227 O O . GLY A 1 170 ? 3.847 -0.256 -21.140 1.00 67.50 170 GLY A O 1
ATOM 1228 N N . THR A 1 171 ? 2.808 1.604 -20.400 1.00 74.12 171 THR A N 1
ATOM 1229 C CA . THR A 1 171 ? 2.376 1.057 -19.104 1.00 74.12 171 THR A CA 1
ATOM 1230 C C . THR A 1 171 ? 0.857 1.044 -19.027 1.00 74.12 171 THR A C 1
ATOM 1232 O O . THR A 1 171 ? 0.222 2.095 -19.144 1.00 74.12 171 THR A O 1
ATOM 1235 N N . ASP A 1 172 ? 0.271 -0.130 -18.794 1.00 80.88 172 ASP A N 1
ATOM 1236 C CA . ASP A 1 172 ? -1.160 -0.252 -18.520 1.00 80.88 172 ASP A CA 1
ATOM 1237 C C . ASP A 1 172 ? -1.449 0.048 -17.042 1.00 80.88 172 ASP A C 1
ATOM 1239 O O . ASP A 1 172 ? -1.091 -0.708 -16.140 1.00 80.88 172 ASP A O 1
ATOM 1243 N N . TRP A 1 173 ? -2.111 1.179 -16.799 1.00 83.88 173 TRP A N 1
ATOM 1244 C CA . TRP A 1 173 ? -2.464 1.663 -15.464 1.00 83.88 173 TRP A CA 1
ATOM 1245 C C . TRP A 1 173 ? -3.850 1.223 -14.985 1.00 83.88 173 TRP A C 1
ATOM 1247 O O . TRP A 1 173 ? -4.253 1.568 -13.870 1.00 83.88 173 TRP A O 1
ATOM 1257 N N . SER A 1 174 ? -4.584 0.451 -15.789 1.00 82.75 174 SER A N 1
ATOM 1258 C CA . SER A 1 174 ? -5.957 0.037 -15.484 1.00 82.75 174 SER A CA 1
ATOM 1259 C C . SER A 1 174 ? -6.058 -0.668 -14.124 1.00 82.75 174 SER A C 1
ATOM 1261 O O . SER A 1 174 ? -6.902 -0.307 -13.301 1.00 82.75 174 SER A O 1
ATOM 1263 N N . GLY A 1 175 ? -5.156 -1.619 -13.848 1.00 81.44 175 GLY A N 1
ATOM 1264 C CA . GLY A 1 175 ? -5.071 -2.313 -12.555 1.00 81.44 175 GLY A CA 1
ATOM 1265 C C . GLY A 1 175 ? -4.620 -1.401 -11.411 1.00 81.44 175 GLY A C 1
ATOM 1266 O O . GLY A 1 175 ? -5.230 -1.390 -10.339 1.00 81.44 175 GLY A O 1
ATOM 1267 N N . GLY A 1 176 ? -3.625 -0.548 -11.671 1.00 86.56 176 GLY A N 1
ATOM 1268 C CA . GLY A 1 176 ? -3.103 0.412 -10.697 1.00 86.56 176 GLY A CA 1
ATOM 1269 C C . GLY A 1 176 ? -4.169 1.370 -10.160 1.00 86.56 176 GLY A C 1
ATOM 1270 O O . GLY A 1 176 ? -4.256 1.575 -8.948 1.00 86.56 176 GLY A O 1
ATOM 1271 N N . PHE A 1 177 ? -5.040 1.908 -11.021 1.00 88.19 177 PHE A N 1
ATOM 1272 C CA . PHE A 1 177 ? -6.128 2.790 -10.582 1.00 88.19 177 PHE A CA 1
ATOM 1273 C C . PHE A 1 177 ? -7.156 2.076 -9.700 1.00 88.19 177 PHE A C 1
ATOM 1275 O O . PHE A 1 177 ? -7.606 2.652 -8.706 1.00 88.19 177 PHE A O 1
ATOM 1282 N N . TRP A 1 178 ? -7.497 0.822 -10.009 1.00 88.81 178 TRP A N 1
ATOM 1283 C CA . TRP A 1 178 ? -8.379 0.020 -9.158 1.00 88.81 178 TRP A CA 1
ATOM 1284 C C . TRP A 1 178 ? -7.767 -0.229 -7.781 1.00 88.81 178 TRP A C 1
ATOM 1286 O O . TRP A 1 178 ? -8.445 -0.057 -6.769 1.00 88.81 178 TRP A O 1
ATOM 1296 N N . MET A 1 179 ? -6.478 -0.560 -7.724 1.00 87.69 179 MET A N 1
ATOM 1297 C CA . MET A 1 179 ? -5.762 -0.762 -6.464 1.00 87.69 179 MET A CA 1
ATOM 1298 C C . MET A 1 179 ? -5.699 0.520 -5.633 1.00 87.69 179 MET A C 1
ATOM 1300 O O . MET A 1 179 ? -5.993 0.491 -4.440 1.00 87.69 179 MET A O 1
ATOM 1304 N N . LEU A 1 180 ? -5.399 1.663 -6.254 1.00 91.56 180 LEU A N 1
ATOM 1305 C CA . LEU A 1 180 ? -5.432 2.957 -5.569 1.00 91.56 180 LEU A CA 1
ATOM 1306 C C . LEU A 1 180 ? -6.835 3.286 -5.047 1.00 91.56 180 LEU A C 1
ATOM 1308 O O . LEU A 1 180 ? -6.973 3.740 -3.911 1.00 91.56 180 LEU A O 1
ATOM 1312 N N . GLY A 1 181 ? -7.878 3.006 -5.833 1.00 92.12 181 GLY A N 1
ATOM 1313 C CA . GLY A 1 181 ? -9.270 3.158 -5.410 1.00 92.12 181 GLY A CA 1
ATOM 1314 C C . GLY A 1 181 ? -9.607 2.296 -4.191 1.00 92.12 181 GLY A C 1
ATOM 1315 O O . GLY A 1 181 ? -10.131 2.805 -3.199 1.00 92.12 181 GLY A O 1
ATOM 1316 N N . ILE A 1 182 ? -9.248 1.009 -4.217 1.00 92.69 182 ILE A N 1
ATOM 1317 C CA . ILE A 1 182 ? -9.453 0.078 -3.098 1.00 92.69 182 ILE A CA 1
ATOM 1318 C C . ILE A 1 182 ? -8.672 0.539 -1.861 1.00 92.69 182 ILE A C 1
ATOM 1320 O O . ILE A 1 182 ? -9.237 0.600 -0.768 1.00 92.69 182 ILE A O 1
ATOM 1324 N N . ALA A 1 183 ? -7.402 0.921 -2.017 1.00 93.19 183 ALA A N 1
ATOM 1325 C CA . ALA A 1 183 ? -6.573 1.423 -0.925 1.00 93.19 183 ALA A CA 1
ATOM 1326 C C . ALA A 1 183 ? -7.166 2.696 -0.300 1.00 93.19 183 ALA A C 1
ATOM 1328 O O . ALA A 1 183 ? -7.201 2.827 0.928 1.00 93.19 183 ALA A O 1
ATOM 1329 N N . ALA A 1 184 ? -7.692 3.612 -1.120 1.00 94.50 184 ALA A N 1
ATOM 1330 C CA . ALA A 1 184 ? -8.340 4.830 -0.645 1.00 94.50 184 ALA A CA 1
ATOM 1331 C C . ALA A 1 184 ? -9.628 4.518 0.130 1.00 94.50 184 ALA A C 1
ATOM 1333 O O . ALA A 1 184 ? -9.830 5.055 1.221 1.00 94.50 184 ALA A O 1
ATOM 1334 N N . VAL A 1 185 ? -10.467 3.609 -0.380 1.00 96.00 185 VAL A N 1
ATOM 1335 C CA . VAL A 1 185 ? -11.703 3.173 0.290 1.00 96.00 185 VAL A CA 1
ATOM 1336 C C . VAL A 1 185 ? -11.397 2.491 1.623 1.00 96.00 185 VAL A C 1
ATOM 1338 O O . VAL A 1 185 ? -12.012 2.836 2.629 1.00 96.00 185 VAL A O 1
ATOM 1341 N N . LEU A 1 186 ? -10.422 1.579 1.670 1.00 94.25 186 LEU A N 1
ATOM 1342 C CA . LEU A 1 186 ? -10.003 0.903 2.904 1.00 94.25 186 LEU A CA 1
ATOM 1343 C C . LEU A 1 186 ? -9.432 1.886 3.931 1.00 94.25 186 LEU A C 1
ATOM 1345 O O . LEU A 1 186 ? -9.745 1.803 5.121 1.00 94.25 186 LEU A O 1
ATOM 1349 N N . THR A 1 187 ? -8.638 2.856 3.478 1.00 93.50 187 THR A N 1
ATOM 1350 C CA . THR A 1 187 ? -8.085 3.905 4.342 1.00 93.50 187 THR A CA 1
ATOM 1351 C C . THR A 1 187 ? -9.191 4.801 4.897 1.00 93.50 187 THR A C 1
ATOM 1353 O O . THR A 1 187 ? -9.254 5.032 6.105 1.00 93.50 187 THR A O 1
ATOM 1356 N N . ALA A 1 188 ? -10.113 5.263 4.047 1.00 93.06 188 ALA A N 1
ATOM 1357 C CA . ALA A 1 188 ? -11.256 6.071 4.461 1.00 93.06 188 ALA A CA 1
ATOM 1358 C C . ALA A 1 188 ? -12.165 5.305 5.430 1.00 93.06 188 ALA A C 1
ATOM 1360 O O . ALA A 1 188 ? -12.558 5.843 6.466 1.00 93.06 188 ALA A O 1
ATOM 1361 N N . PHE A 1 189 ? -12.439 4.030 5.143 1.00 94.06 189 PHE A N 1
ATOM 1362 C CA . PHE A 1 189 ? -13.168 3.137 6.035 1.00 94.06 189 PHE A CA 1
ATOM 1363 C C . PHE A 1 189 ? -12.489 3.047 7.403 1.00 94.06 189 PHE A C 1
ATOM 1365 O O . PHE A 1 189 ? -13.150 3.252 8.418 1.00 94.06 189 PHE A O 1
ATOM 1372 N N . SER A 1 190 ? -11.172 2.833 7.442 1.00 91.12 190 SER A N 1
ATOM 1373 C CA . SER A 1 190 ? -10.396 2.761 8.687 1.00 91.12 190 SER A CA 1
ATOM 1374 C C . SER A 1 190 ? -10.505 4.060 9.499 1.00 91.12 190 SER A C 1
ATOM 1376 O O . SER A 1 190 ? -10.797 4.032 10.695 1.00 91.12 190 SER A O 1
ATOM 1378 N N . LEU A 1 191 ? -10.358 5.217 8.844 1.00 90.19 191 LEU A N 1
ATOM 1379 C CA . LEU A 1 191 ? -10.463 6.538 9.478 1.00 90.19 191 LEU A CA 1
ATOM 1380 C C . LEU A 1 191 ? -11.874 6.850 9.998 1.00 90.19 191 LEU A C 1
ATOM 1382 O O . LEU A 1 191 ? -12.024 7.515 11.023 1.00 90.19 191 LEU A O 1
ATOM 1386 N N . VAL A 1 192 ? -12.923 6.384 9.320 1.00 89.81 192 VAL A N 1
ATOM 1387 C CA . VAL A 1 192 ? -14.310 6.572 9.770 1.00 89.81 192 VAL A CA 1
ATOM 1388 C C . VAL A 1 192 ? -14.657 5.592 10.888 1.00 89.81 192 VAL A C 1
ATOM 1390 O O . VAL A 1 192 ? -15.242 5.990 11.898 1.00 89.81 192 VAL A O 1
ATOM 1393 N N . ALA A 1 193 ? -14.285 4.321 10.744 1.00 88.19 193 ALA A N 1
ATOM 1394 C CA . ALA A 1 193 ? -14.629 3.272 11.692 1.00 88.19 193 ALA A CA 1
ATOM 1395 C C . ALA A 1 193 ? -13.882 3.427 13.031 1.00 88.19 193 ALA A C 1
ATOM 1397 O O . ALA A 1 193 ? -14.459 3.118 14.075 1.00 88.19 193 ALA A O 1
ATOM 1398 N N . VAL A 1 194 ? -12.678 4.025 13.053 1.00 86.25 194 VAL A N 1
ATOM 1399 C CA . VAL A 1 194 ? -11.946 4.293 14.309 1.00 86.25 194 VAL A CA 1
ATOM 1400 C C . VAL A 1 194 ? -12.693 5.273 15.221 1.00 86.25 194 VAL A C 1
ATOM 1402 O O . VAL A 1 194 ? -12.531 5.237 16.437 1.00 86.25 194 VAL A O 1
ATOM 1405 N N . ARG A 1 195 ? -13.577 6.118 14.664 1.00 81.75 195 ARG A N 1
ATOM 1406 C CA . ARG A 1 195 ? -14.428 7.023 15.456 1.00 81.75 195 ARG A CA 1
ATOM 1407 C C . ARG A 1 195 ? -15.456 6.273 16.298 1.00 81.75 195 ARG A C 1
ATOM 1409 O O . ARG A 1 195 ? -15.859 6.776 17.339 1.00 81.75 195 ARG A O 1
ATOM 1416 N N . ARG A 1 196 ? -15.902 5.103 15.831 1.00 77.81 196 ARG A N 1
ATOM 1417 C CA . ARG A 1 196 ? -16.941 4.295 16.486 1.00 77.81 196 ARG A CA 1
ATOM 1418 C C . ARG A 1 196 ? -16.372 3.293 17.494 1.00 77.81 196 ARG A C 1
ATOM 1420 O O . ARG A 1 196 ? -17.142 2.730 18.260 1.00 77.81 196 ARG A O 1
ATOM 1427 N N . ARG A 1 197 ? -15.052 3.067 17.503 1.00 71.19 197 ARG A N 1
ATOM 1428 C CA . ARG A 1 197 ? -14.376 2.183 18.462 1.00 71.19 197 ARG A CA 1
ATOM 1429 C C . ARG A 1 197 ? -13.992 2.928 19.731 1.00 71.19 197 ARG A C 1
ATOM 1431 O O . ARG A 1 197 ? -13.300 3.941 19.653 1.00 71.19 197 ARG A O 1
ATOM 1438 N N . GLU A 1 198 ? -14.391 2.402 20.884 1.00 64.00 198 GLU A N 1
ATOM 1439 C CA . GLU A 1 198 ? -13.844 2.786 22.187 1.00 64.00 198 GLU A CA 1
ATOM 1440 C C . GLU A 1 198 ? -12.439 2.187 22.346 1.00 64.00 198 GLU A C 1
ATOM 1442 O O . GLU A 1 198 ? -12.217 1.016 22.042 1.00 64.00 198 GLU A O 1
ATOM 1447 N N . VAL A 1 199 ? -11.475 3.012 22.757 1.00 57.53 199 VAL A N 1
ATOM 1448 C CA . VAL A 1 199 ? -10.093 2.585 23.030 1.00 57.53 199 VAL A CA 1
ATOM 1449 C C . VAL A 1 199 ? -10.077 2.085 24.476 1.00 57.53 199 VAL A C 1
ATOM 1451 O O . VAL A 1 199 ? -10.526 2.828 25.345 1.00 57.53 199 VAL A O 1
ATOM 1454 N N . GLY A 1 200 ? -9.641 0.845 24.727 1.00 54.44 200 GLY A N 1
ATOM 1455 C CA . GLY A 1 200 ? -9.524 0.288 26.089 1.00 54.44 200 GLY A CA 1
ATOM 1456 C C . GLY A 1 200 ? -10.342 -0.975 26.415 1.00 54.44 200 GLY A C 1
ATOM 1457 O O . GLY A 1 200 ? -10.290 -1.441 27.546 1.00 54.44 200 GLY A O 1
ATOM 1458 N N . THR A 1 201 ? -11.078 -1.576 25.470 1.00 41.19 201 THR A N 1
ATOM 1459 C CA . THR A 1 201 ? -11.806 -2.853 25.698 1.00 41.19 201 THR A CA 1
ATOM 1460 C C . THR A 1 201 ? -11.257 -4.033 24.882 1.00 41.19 201 THR A C 1
ATOM 1462 O O . THR A 1 201 ? -12.009 -4.852 24.344 1.00 41.19 201 THR A O 1
ATOM 1465 N N . ALA A 1 202 ? -9.929 -4.153 24.784 1.00 42.22 202 ALA A N 1
ATOM 1466 C CA . ALA A 1 202 ? -9.252 -5.317 24.203 1.00 42.22 202 ALA A CA 1
ATOM 1467 C C . ALA A 1 202 ? -8.126 -5.828 25.105 1.00 42.22 202 ALA A C 1
ATOM 1469 O O . ALA A 1 202 ? -7.483 -5.000 25.765 1.00 42.22 202 ALA A O 1
#

Sequence (202 aa):
MIEAQGTSMTQLLVAALFEVAGILAAVCGLQAVLRLRQEEVAGTAEPVVSESVGRMRWLGSFVGLGAVSVVLVMGFTALGAWVSLVASGDTSSAVGEVWQTAVDQLPAALIYLALPAAVFVVWPRATVPAGWALLGVGVVLGIYGGMLGLDQKVRDLSPFTHSPVTTSSGTDWSGGFWMLGIAAVLTAFSLVAVRRREVGTA

pLDDT: mean 82.26, std 13.36, range [40.09, 97.44]

Foldseek 3Di:
DVVPAVADPLNVVLLVLLLVLLLVLLVLLLVLLVVLLVCLVVCVVVVVCVPPQPLLNSLVVSNVSSLVSSLVSLVVSLVVSLVVCVVVVPPSDDSVLSNVSSVLSSLQSLLLNLVLLLCCLPPVVCSVVVSVVLSVLLVCLQPCVVVVVHDVVSSVSHLNVLGWDQDPVGTDCVSSVVSVVVSVVSSVNSSVSSNVDDRDPD